Protein AF-A0A9P2T7K6-F1 (afdb_monomer_lite)

Foldseek 3Di:
DPVPPPDPDPVVLVVLVVVLLVLLLVLLVVCVVCVPPQLVVLVVVLVVLLVVCCCPLLNPPPFLVQFPVADLAAAPDLCCLVVVLVVLQVLQQWDKDADDDPSQAIETEGNDAAEPVVLQVVLVVAASVPHQKYWHHHPVRDIFIAGSNSHGDDPVVVVVVVVDDGDPSPPDPHSVVSVSVLSVLLSSLLVSLSSQLSNDPDPCSSLVRQLVSLVSSLVSCSVRSRNDHRYSNSSNSSSNSSVNNNVSSVVSNVVVVVVVVVVVVVPDDPPDDDDDDDD

Radius of gyration: 29.14 Å; chains: 1; bounding box: 98×42×89 Å

Secondary structure (DSSP, 8-state):
--TT-----HHHHHHHHHHHHHHHHHHHHHHHH-TTTHHHHHHHHHHHHHHHHIIIIIS-TT-GGGBTSS---EE--TTHHHHHHHHHHHHHHEEEEE-SSSTTSEEEEE-SPBPHHHHHHHHHH--TTT-SEEEEEBTTS-EEEEETTSPBPPHHHHHHHHTSPPP-----S-HHHHHHHHHHHHHHHHHHHHHHHHH-SSHHHHHHHHHHHHHHHHHHHHHHTBSS-EEHHHHHHHHHHHHHHHHHHHHHHHHHHHHHHHHHHT-------------

InterPro domains:
  IPR006976 VanZ-LLP1 [PF04892] (181-250)

Organism: NCBI:txid1169414

Structure (mmCIF, N/CA/C/O backbone):
data_AF-A0A9P2T7K6-F1
#
_entry.id   AF-A0A9P2T7K6-F1
#
loop_
_atom_site.group_PDB
_atom_site.id
_atom_site.type_symbol
_atom_site.label_atom_id
_atom_site.label_alt_id
_atom_site.label_comp_id
_atom_site.label_asym_id
_atom_site.label_entity_id
_atom_site.label_seq_id
_atom_site.pdbx_PDB_ins_code
_atom_site.Cartn_x
_atom_site.Cartn_y
_atom_site.Cartn_z
_atom_site.occupancy
_atom_site.B_iso_or_equiv
_atom_site.auth_seq_id
_atom_site.auth_comp_id
_atom_site.auth_asym_id
_atom_site.auth_atom_id
_atom_site.pdbx_PDB_model_num
ATOM 1 N N . MET A 1 1 ? 9.381 -14.401 -4.620 1.00 39.62 1 MET A N 1
ATOM 2 C CA . MET A 1 1 ? 8.629 -15.629 -4.277 1.00 39.62 1 MET A CA 1
ATOM 3 C C . MET A 1 1 ? 7.217 -15.221 -3.886 1.00 39.62 1 MET A C 1
ATOM 5 O O . MET A 1 1 ? 6.943 -15.073 -2.712 1.00 39.62 1 MET A O 1
ATOM 9 N N . TRP A 1 2 ? 6.362 -14.996 -4.885 1.00 36.50 2 TRP A N 1
ATOM 10 C CA . TRP A 1 2 ? 4.905 -14.815 -4.749 1.00 36.50 2 TRP A CA 1
ATOM 11 C C . TRP A 1 2 ? 4.176 -15.455 -5.943 1.00 36.50 2 TRP A C 1
ATOM 13 O O . TRP A 1 2 ? 3.046 -15.111 -6.263 1.00 36.50 2 TRP A O 1
ATOM 23 N N . GLN A 1 3 ? 4.815 -16.433 -6.600 1.00 38.34 3 GLN A N 1
ATOM 24 C CA . GLN A 1 3 ? 4.302 -17.096 -7.808 1.00 38.34 3 GLN A CA 1
ATOM 25 C C . GLN A 1 3 ? 3.074 -17.998 -7.563 1.00 38.34 3 GLN A C 1
ATOM 27 O O . GLN A 1 3 ? 2.735 -18.816 -8.407 1.00 38.34 3 GLN A O 1
ATOM 32 N N . VAL A 1 4 ? 2.398 -17.863 -6.418 1.00 42.09 4 VAL A N 1
ATOM 33 C CA . VAL A 1 4 ? 1.193 -18.635 -6.076 1.00 42.09 4 VAL A CA 1
ATOM 34 C C . VAL A 1 4 ? -0.054 -17.744 -5.949 1.00 42.09 4 VAL A C 1
ATOM 36 O O . VAL A 1 4 ? -1.158 -18.273 -5.914 1.00 42.09 4 VAL A O 1
ATOM 39 N N . LEU A 1 5 ? 0.066 -16.408 -5.981 1.00 46.75 5 LEU A N 1
ATOM 40 C CA . LEU A 1 5 ? -1.097 -15.506 -6.032 1.00 46.75 5 LEU A CA 1
ATOM 41 C C . LEU A 1 5 ? -1.199 -14.798 -7.390 1.00 46.75 5 LEU A C 1
ATOM 43 O O . LEU A 1 5 ? -1.335 -13.582 -7.475 1.00 46.75 5 LEU A O 1
ATOM 47 N N . PHE A 1 6 ? -1.087 -15.561 -8.477 1.00 48.62 6 PHE A N 1
ATOM 48 C CA . PHE A 1 6 ? -1.379 -15.026 -9.802 1.00 48.62 6 PHE A CA 1
ATOM 49 C C . PHE A 1 6 ? -2.844 -14.564 -9.848 1.00 48.62 6 PHE A C 1
ATOM 51 O O . PHE A 1 6 ? -3.738 -15.311 -9.449 1.00 48.62 6 PHE A O 1
ATOM 58 N N . TYR A 1 7 ? -3.033 -13.332 -10.340 1.00 61.09 7 TYR A N 1
ATOM 59 C CA . TYR A 1 7 ? -4.271 -12.554 -10.493 1.00 61.09 7 TYR A CA 1
ATOM 60 C C . TYR A 1 7 ? -4.626 -11.582 -9.357 1.00 61.09 7 TYR A C 1
ATOM 62 O O . TYR A 1 7 ? -5.759 -11.561 -8.864 1.00 61.09 7 TYR A O 1
ATOM 70 N N . VAL A 1 8 ? -3.709 -10.664 -9.027 1.00 71.69 8 VAL A N 1
ATOM 71 C CA . VAL A 1 8 ? -4.121 -9.335 -8.542 1.00 71.69 8 VAL A CA 1
ATOM 72 C C . VAL A 1 8 ? -4.811 -8.628 -9.712 1.00 71.69 8 VAL A C 1
ATOM 74 O O . VAL A 1 8 ? -4.193 -8.046 -10.591 1.00 71.69 8 VAL A O 1
ATOM 77 N N . THR A 1 9 ? -6.129 -8.755 -9.765 1.00 81.50 9 THR A N 1
ATOM 78 C CA . THR A 1 9 ? -6.987 -8.149 -10.783 1.00 81.50 9 THR A CA 1
ATOM 79 C C . THR A 1 9 ? -7.902 -7.145 -10.096 1.00 81.50 9 THR A C 1
ATOM 81 O O . THR A 1 9 ? -8.149 -7.264 -8.890 1.00 81.50 9 THR A O 1
ATOM 84 N N . PRO A 1 10 ? -8.496 -6.195 -10.836 1.00 84.00 10 PRO A N 1
ATOM 85 C CA . PRO A 1 10 ? -9.503 -5.302 -10.266 1.00 84.00 10 PRO A CA 1
ATOM 86 C C . PRO A 1 10 ? -10.630 -6.054 -9.535 1.00 84.00 10 PRO A C 1
ATOM 88 O O . PRO A 1 10 ? -11.143 -5.576 -8.526 1.00 84.00 10 PRO A O 1
ATOM 91 N N . ILE A 1 11 ? -10.972 -7.263 -9.996 1.00 85.88 11 ILE A N 1
ATOM 92 C CA . ILE A 1 11 ? -11.994 -8.119 -9.383 1.00 85.88 11 ILE A CA 1
ATOM 93 C C . ILE A 1 11 ? -11.527 -8.664 -8.031 1.00 85.88 11 ILE A C 1
ATOM 95 O O . ILE A 1 11 ? -12.250 -8.533 -7.046 1.00 85.88 11 ILE A O 1
ATOM 99 N N . THR A 1 12 ? -10.334 -9.264 -7.952 1.00 87.75 12 THR A N 1
ATOM 100 C CA . THR A 1 12 ? -9.836 -9.843 -6.691 1.00 87.75 12 THR A CA 1
ATOM 101 C C . THR A 1 12 ? -9.570 -8.762 -5.647 1.00 87.75 12 THR A C 1
ATOM 103 O O . THR A 1 12 ? -9.935 -8.938 -4.484 1.00 87.75 12 THR A O 1
ATOM 106 N N . VAL A 1 13 ? -9.050 -7.605 -6.069 1.00 88.31 13 VAL A N 1
ATOM 107 C CA . VAL A 1 13 ? -8.914 -6.413 -5.218 1.00 88.31 13 VAL A CA 1
ATOM 108 C C . VAL A 1 13 ? -10.285 -5.927 -4.744 1.00 88.31 13 VAL A C 1
ATOM 110 O O . VAL A 1 13 ? -10.473 -5.695 -3.551 1.00 88.31 13 VAL A O 1
ATOM 113 N N . GLY A 1 14 ? -11.272 -5.832 -5.639 1.00 90.62 14 GLY A N 1
ATOM 114 C CA . GLY A 1 14 ? -12.638 -5.437 -5.291 1.00 90.62 14 GLY A CA 1
ATOM 115 C C . GLY A 1 14 ? -13.285 -6.372 -4.266 1.00 90.62 14 GLY A C 1
ATOM 116 O O . GLY A 1 14 ? -13.832 -5.908 -3.266 1.00 90.62 14 GLY A O 1
ATOM 117 N N . ILE A 1 15 ? -13.165 -7.689 -4.457 1.00 92.44 15 ILE A N 1
ATOM 118 C CA . ILE A 1 15 ? -13.658 -8.697 -3.506 1.00 92.44 15 ILE A CA 1
ATOM 119 C C . ILE A 1 15 ? -12.968 -8.538 -2.145 1.00 92.44 15 ILE A C 1
ATOM 121 O O . ILE A 1 15 ? -13.647 -8.518 -1.116 1.00 92.44 15 ILE A O 1
ATOM 125 N N . ALA A 1 16 ? -11.642 -8.377 -2.125 1.00 92.31 16 ALA A N 1
ATOM 126 C CA . ALA A 1 16 ? -10.893 -8.164 -0.890 1.00 92.31 16 ALA A CA 1
ATOM 127 C C . ALA A 1 16 ? -11.373 -6.905 -0.151 1.00 92.31 16 ALA A C 1
ATOM 129 O O . ALA A 1 16 ? -11.655 -6.965 1.045 1.00 92.31 16 ALA A O 1
ATOM 130 N N . LEU A 1 17 ? -11.553 -5.784 -0.857 1.00 94.69 17 LEU A N 1
ATOM 131 C CA . LEU A 1 17 ? -12.056 -4.537 -0.275 1.00 94.69 17 LEU A CA 1
ATOM 132 C C . LEU A 1 17 ? -13.469 -4.686 0.301 1.00 94.69 17 LEU A C 1
ATOM 134 O O . LEU A 1 17 ? -13.739 -4.160 1.382 1.00 94.69 17 LEU A O 1
ATOM 138 N N . VAL A 1 18 ? -14.357 -5.436 -0.359 1.00 96.12 18 VAL A N 1
ATOM 139 C CA . VAL A 1 18 ? -15.700 -5.735 0.169 1.00 96.12 18 VAL A CA 1
ATOM 140 C C . VAL A 1 18 ? -15.607 -6.538 1.467 1.00 96.12 18 VAL A C 1
ATOM 142 O O . VAL A 1 18 ? -16.237 -6.170 2.459 1.00 96.12 18 VAL A O 1
ATOM 145 N N . ILE A 1 19 ? -14.791 -7.595 1.502 1.00 96.69 19 ILE A N 1
ATOM 146 C CA . ILE A 1 19 ? -14.591 -8.423 2.703 1.00 96.69 19 ILE A CA 1
ATOM 147 C C . ILE A 1 19 ? -14.015 -7.586 3.855 1.00 96.69 19 ILE A C 1
ATOM 149 O O . ILE A 1 19 ? -14.490 -7.673 4.993 1.00 96.69 19 ILE A O 1
ATOM 153 N N . LEU A 1 20 ? -13.025 -6.739 3.569 1.00 97.12 20 LEU A N 1
ATOM 154 C CA . LEU A 1 20 ? -12.418 -5.830 4.544 1.00 97.12 20 LEU A CA 1
ATOM 155 C C . LEU A 1 20 ? -13.429 -4.785 5.041 1.00 97.12 20 LEU A C 1
ATOM 157 O O . LEU A 1 20 ? -13.484 -4.504 6.238 1.00 97.12 20 LEU A O 1
ATOM 161 N N . GLY A 1 21 ? -14.280 -4.264 4.154 1.00 97.31 21 GLY A N 1
ATOM 162 C CA . GLY A 1 21 ? -15.368 -3.342 4.485 1.00 97.31 21 GLY A CA 1
ATOM 163 C C . GLY A 1 21 ? -16.395 -3.964 5.424 1.00 97.31 21 GLY A C 1
ATOM 164 O O . GLY A 1 21 ? -16.709 -3.394 6.471 1.00 97.31 21 GLY A O 1
ATOM 165 N N . VAL A 1 22 ? -16.863 -5.172 5.106 1.00 97.56 22 VAL A N 1
ATOM 166 C CA . VAL A 1 22 ? -17.769 -5.940 5.974 1.00 97.56 22 VAL A CA 1
ATOM 167 C C . VAL A 1 22 ? -17.115 -6.205 7.331 1.00 97.56 22 VAL A C 1
ATOM 169 O O . VAL A 1 22 ? -17.741 -5.984 8.369 1.00 97.56 22 VAL A O 1
ATOM 172 N N . SER A 1 23 ? -15.841 -6.601 7.343 1.00 96.88 23 SER A N 1
ATOM 173 C CA . SER A 1 23 ? -15.082 -6.839 8.576 1.00 96.88 23 SER A CA 1
ATOM 174 C C . SER A 1 23 ? -14.998 -5.581 9.446 1.00 96.88 23 SER A C 1
ATOM 176 O O . SER A 1 23 ? -15.272 -5.648 10.644 1.00 96.88 23 SER A O 1
ATOM 178 N N . ALA A 1 24 ? -14.715 -4.418 8.852 1.00 97.12 24 ALA A N 1
ATOM 179 C CA . ALA A 1 24 ? -14.685 -3.137 9.558 1.00 97.12 24 ALA A CA 1
ATOM 180 C C . ALA A 1 24 ? -16.044 -2.794 10.195 1.00 97.12 24 ALA A C 1
ATOM 182 O O . ALA A 1 24 ? -16.098 -2.354 11.346 1.00 97.12 24 ALA A O 1
ATOM 183 N N . VAL A 1 25 ? -17.156 -3.052 9.496 1.00 97.00 25 VAL A N 1
ATOM 184 C CA . VAL A 1 25 ? -18.516 -2.852 10.031 1.00 97.00 25 VAL A CA 1
ATOM 185 C C . VAL A 1 25 ? -18.815 -3.806 11.188 1.00 97.00 25 VAL A C 1
ATOM 187 O O . VAL A 1 25 ? -19.356 -3.376 12.212 1.00 97.00 25 VAL A O 1
ATOM 190 N N . VAL A 1 26 ? -18.451 -5.085 11.062 1.00 95.69 26 VAL A N 1
ATOM 191 C CA . VAL A 1 26 ? -18.629 -6.088 12.125 1.00 95.69 26 VAL A CA 1
ATOM 192 C C . VAL A 1 26 ? -17.842 -5.690 13.373 1.00 95.69 26 VAL A C 1
ATOM 194 O O . VAL A 1 26 ? -18.412 -5.642 14.465 1.00 95.69 26 VAL A O 1
ATOM 197 N N . VAL A 1 27 ? -16.569 -5.328 13.210 1.00 95.00 27 VAL A N 1
ATOM 198 C CA . VAL A 1 27 ? -15.685 -4.881 14.295 1.00 95.00 27 VAL A CA 1
ATOM 199 C C . VAL A 1 27 ? -16.227 -3.611 14.953 1.00 95.00 27 VAL A C 1
ATOM 201 O O . VAL A 1 27 ? -16.346 -3.559 16.177 1.00 95.00 27 VAL A O 1
ATOM 204 N N . ALA A 1 28 ? -16.645 -2.612 14.169 1.00 94.12 28 ALA A N 1
ATOM 205 C CA . ALA A 1 28 ? -17.259 -1.390 14.685 1.00 94.12 28 ALA A CA 1
ATOM 206 C C . ALA A 1 28 ? -18.533 -1.684 15.496 1.00 94.12 28 ALA A C 1
ATOM 208 O O . ALA A 1 28 ? -18.724 -1.154 16.595 1.00 94.12 28 ALA A O 1
ATOM 209 N N . ARG A 1 29 ? -19.404 -2.566 14.991 1.00 93.88 29 ARG A N 1
ATOM 210 C CA . ARG A 1 29 ? -20.640 -2.969 15.673 1.00 93.88 29 ARG A CA 1
ATOM 211 C C . ARG A 1 29 ? -20.355 -3.706 16.978 1.00 93.88 29 ARG A C 1
ATOM 213 O O . ARG A 1 29 ? -21.016 -3.430 17.981 1.00 93.88 29 ARG A O 1
ATOM 220 N N . TRP A 1 30 ? -19.392 -4.623 16.978 1.00 92.56 30 TRP A N 1
ATOM 221 C CA . TRP A 1 30 ? -19.023 -5.390 18.166 1.00 92.56 30 TRP A CA 1
ATOM 222 C C . TRP A 1 30 ? -18.388 -4.499 19.235 1.00 92.56 30 TRP A C 1
ATOM 224 O O . TRP A 1 30 ? -18.769 -4.573 20.404 1.00 92.56 30 TRP A O 1
ATOM 234 N N . ASN A 1 31 ? -17.514 -3.574 18.829 1.00 89.56 31 ASN A N 1
ATOM 235 C CA . ASN A 1 31 ? -16.891 -2.610 19.732 1.00 89.56 31 ASN A CA 1
ATOM 236 C C . ASN A 1 31 ? -17.926 -1.709 20.432 1.00 89.56 31 ASN A C 1
ATOM 238 O O . ASN A 1 31 ? -17.779 -1.382 21.607 1.00 89.56 31 ASN A O 1
ATOM 242 N N . ARG A 1 32 ? -19.022 -1.360 19.741 1.00 87.56 32 ARG A N 1
ATOM 243 C CA . ARG A 1 32 ? -20.145 -0.612 20.336 1.00 87.56 32 ARG A CA 1
ATOM 244 C C . ARG A 1 32 ? -20.990 -1.446 21.301 1.00 87.56 32 ARG A C 1
ATOM 246 O O . ARG A 1 32 ? -21.484 -0.899 22.281 1.00 87.56 32 ARG A O 1
ATOM 253 N N . ARG A 1 33 ? -21.192 -2.738 21.019 1.00 89.38 33 ARG A N 1
ATOM 254 C CA . ARG A 1 33 ? -22.006 -3.636 21.861 1.00 89.38 33 ARG A CA 1
ATOM 255 C C . ARG A 1 33 ? -21.286 -4.061 23.140 1.00 89.38 33 ARG A C 1
ATOM 257 O O . ARG A 1 33 ? -21.921 -4.138 24.186 1.00 89.38 33 ARG A O 1
ATOM 264 N N . SER A 1 34 ? -19.978 -4.299 23.057 1.00 88.75 34 SER A N 1
ATOM 265 C CA . SER A 1 34 ? -19.182 -4.887 24.141 1.00 88.75 34 SER A CA 1
ATOM 266 C C . SER A 1 34 ? -17.924 -4.059 24.449 1.00 88.75 34 SER A C 1
ATOM 268 O O . SER A 1 34 ? -16.809 -4.574 24.330 1.00 88.75 34 SER A O 1
ATOM 270 N N . PRO A 1 35 ? -18.062 -2.795 24.899 1.00 83.62 35 PRO A N 1
ATOM 271 C CA . PRO A 1 35 ? -16.946 -1.847 25.012 1.00 83.62 35 PRO A CA 1
ATOM 272 C C . PRO A 1 35 ? -15.878 -2.232 26.049 1.00 83.62 35 PRO A C 1
ATOM 274 O O . PRO A 1 35 ? -14.783 -1.678 26.040 1.00 83.62 35 PRO A O 1
ATOM 277 N N . ARG A 1 36 ? -16.178 -3.167 26.963 1.00 81.81 36 ARG A N 1
ATOM 278 C CA . ARG A 1 36 ? -15.234 -3.631 27.997 1.00 81.81 36 ARG A CA 1
ATOM 279 C C . ARG A 1 36 ? -14.492 -4.916 27.624 1.00 81.81 36 ARG A C 1
ATOM 281 O O . ARG A 1 36 ? -13.344 -5.078 28.019 1.00 81.81 36 ARG A O 1
ATOM 288 N N . LEU A 1 37 ? -15.140 -5.824 26.893 1.00 81.00 37 LEU A N 1
ATOM 289 C CA . LEU A 1 37 ? -14.598 -7.157 26.595 1.00 81.00 37 LEU A CA 1
ATOM 290 C C . LEU A 1 37 ? -13.845 -7.174 25.266 1.00 81.00 37 LEU A C 1
ATOM 292 O O . LEU A 1 37 ? -12.719 -7.662 25.189 1.00 81.00 37 LEU A O 1
ATOM 296 N N . PHE A 1 38 ? -14.428 -6.556 24.242 1.00 89.94 38 PHE A N 1
ATOM 297 C CA . PHE A 1 38 ? -13.905 -6.649 22.888 1.00 89.94 38 PHE A CA 1
ATOM 298 C C . PHE A 1 38 ? -12.516 -6.028 22.692 1.00 89.94 38 PHE A C 1
ATOM 300 O O . PHE A 1 38 ? -11.709 -6.642 22.001 1.00 89.94 38 PHE A O 1
ATOM 307 N N . PRO A 1 39 ? -12.140 -4.900 23.333 1.00 91.38 39 PRO A N 1
ATOM 308 C CA . PRO A 1 39 ? -10.777 -4.384 23.200 1.00 91.38 39 PRO A CA 1
ATOM 309 C C . PRO A 1 39 ? -9.703 -5.365 23.681 1.00 91.38 39 PRO A C 1
ATOM 311 O O . PRO A 1 39 ? -8.592 -5.374 23.157 1.00 91.38 39 PRO A O 1
ATOM 314 N N . ARG A 1 40 ? -10.016 -6.209 24.675 1.00 91.44 40 ARG A N 1
ATOM 315 C CA . ARG A 1 40 ? -9.093 -7.244 25.155 1.00 91.44 40 ARG A CA 1
ATOM 316 C C . ARG A 1 40 ? -8.936 -8.358 24.122 1.00 91.44 40 ARG A C 1
ATOM 318 O O . ARG A 1 40 ? -7.812 -8.758 23.847 1.00 91.44 40 ARG A O 1
ATOM 325 N N . GLU A 1 41 ? -10.037 -8.829 23.547 1.00 93.12 41 GLU A N 1
ATOM 326 C CA . GLU A 1 41 ? -10.034 -9.842 22.481 1.00 93.12 41 GLU A CA 1
ATOM 327 C C . GLU A 1 41 ? -9.323 -9.325 21.225 1.00 93.12 41 GLU A C 1
ATOM 329 O O . GLU A 1 41 ? -8.459 -10.005 20.679 1.00 93.12 41 GLU A O 1
ATOM 334 N N . ALA A 1 42 ? -9.596 -8.080 20.831 1.00 93.69 42 ALA A N 1
ATOM 335 C CA . ALA A 1 42 ? -8.946 -7.420 19.706 1.00 93.69 42 ALA A CA 1
ATOM 336 C C . ALA A 1 42 ? -7.425 -7.313 19.890 1.00 93.69 42 ALA A C 1
ATOM 338 O O . ALA A 1 42 ? -6.693 -7.485 18.922 1.00 93.69 42 ALA A O 1
ATOM 339 N N . ARG A 1 43 ? -6.925 -7.089 21.117 1.00 95.12 43 ARG A N 1
ATOM 340 C CA . ARG A 1 43 ? -5.475 -7.114 21.398 1.00 95.12 43 ARG A CA 1
ATOM 341 C C . ARG A 1 43 ? -4.865 -8.496 21.219 1.00 95.12 43 ARG A C 1
ATOM 343 O O . ARG A 1 43 ? -3.760 -8.583 20.701 1.00 95.12 43 ARG A O 1
ATOM 350 N N . TRP A 1 44 ? -5.563 -9.556 21.627 1.00 95.38 44 TRP A N 1
ATOM 351 C CA . TRP A 1 44 ? -5.096 -10.923 21.391 1.00 95.38 44 TRP A CA 1
ATOM 352 C C . TRP A 1 44 ? -5.071 -11.247 19.903 1.00 95.38 44 TRP A C 1
ATOM 354 O O . TRP A 1 44 ? -4.040 -11.685 19.410 1.00 95.38 44 TRP A O 1
ATOM 364 N N . LEU A 1 45 ? -6.149 -10.943 19.176 1.00 95.62 45 LEU A N 1
ATOM 365 C CA . LEU A 1 45 ? -6.204 -11.126 17.723 1.00 95.62 45 LEU A CA 1
ATOM 366 C C . LEU A 1 45 ? -5.106 -10.333 17.009 1.00 95.62 45 LEU A C 1
ATOM 368 O O . LEU A 1 45 ? -4.425 -10.875 16.145 1.00 95.62 45 LEU A O 1
ATOM 372 N N . LEU A 1 46 ? -4.897 -9.075 17.403 1.00 96.31 46 LEU A N 1
ATOM 373 C CA . LEU A 1 46 ? -3.836 -8.226 16.869 1.00 96.31 46 LEU A CA 1
ATOM 374 C C . LEU A 1 46 ? -2.446 -8.789 17.181 1.00 96.31 46 LEU A C 1
ATOM 376 O O . LEU A 1 46 ? -1.607 -8.835 16.291 1.00 96.31 46 LEU A O 1
ATOM 380 N N . GLY A 1 47 ? -2.202 -9.234 18.415 1.00 95.62 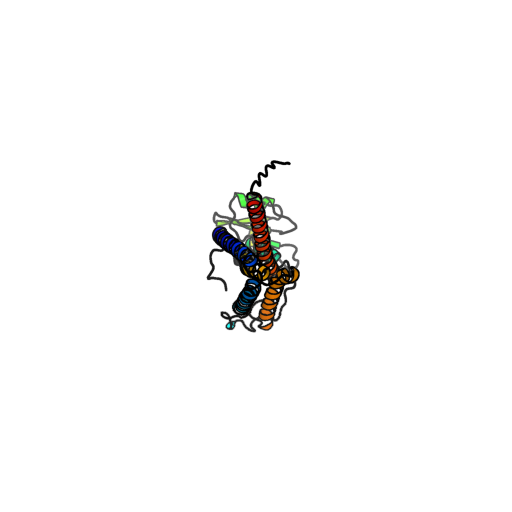47 GLY A N 1
ATOM 381 C CA . GLY A 1 47 ? -0.931 -9.838 18.815 1.00 95.62 47 GLY A CA 1
ATOM 382 C C . GLY A 1 47 ? -0.641 -11.134 18.057 1.00 95.62 47 GLY A C 1
ATOM 383 O O . GLY A 1 47 ? 0.468 -11.321 17.565 1.00 95.62 47 GLY A O 1
ATOM 384 N N . THR A 1 48 ? -1.645 -11.998 17.894 1.00 95.56 48 THR A N 1
ATOM 385 C CA . THR A 1 48 ? -1.538 -13.226 17.095 1.00 95.56 48 THR A CA 1
ATOM 386 C C . THR A 1 48 ? -1.287 -12.912 15.622 1.00 95.56 48 THR A C 1
ATOM 388 O O . THR A 1 48 ? -0.386 -13.499 15.029 1.00 95.56 48 THR A O 1
ATOM 391 N N . ALA A 1 49 ? -2.020 -11.959 15.039 1.00 94.19 49 ALA A N 1
ATOM 392 C CA . ALA A 1 49 ? -1.806 -11.527 13.660 1.00 94.19 49 ALA A CA 1
ATOM 393 C C . ALA A 1 49 ? -0.400 -10.939 13.468 1.00 94.19 49 ALA A C 1
ATOM 395 O O . ALA A 1 49 ? 0.303 -11.339 12.547 1.00 94.19 49 ALA A O 1
ATOM 396 N N . ALA A 1 50 ? 0.054 -10.065 14.369 1.00 93.88 50 ALA A N 1
ATOM 397 C CA . ALA A 1 50 ? 1.399 -9.494 14.337 1.00 93.88 50 ALA A CA 1
ATOM 398 C C . ALA A 1 50 ? 2.488 -10.575 14.427 1.00 93.88 50 ALA A C 1
ATOM 400 O O . ALA A 1 50 ? 3.450 -10.540 13.662 1.00 93.88 50 ALA A O 1
ATOM 401 N N . ALA A 1 51 ? 2.319 -11.571 15.302 1.00 91.75 51 ALA A N 1
ATOM 402 C CA . ALA A 1 51 ? 3.237 -12.703 15.394 1.00 91.75 51 ALA A CA 1
ATOM 403 C C . ALA A 1 51 ? 3.263 -13.519 14.092 1.00 91.75 51 ALA A C 1
ATOM 405 O O . ALA A 1 51 ? 4.338 -13.839 13.596 1.00 91.75 51 ALA A O 1
ATOM 406 N N . MET A 1 52 ? 2.100 -13.800 13.495 1.00 90.25 52 MET A N 1
ATOM 407 C CA . MET A 1 52 ? 2.029 -14.462 12.189 1.00 90.25 52 MET A CA 1
ATOM 408 C C . MET A 1 52 ? 2.710 -13.642 11.089 1.00 90.25 52 MET A C 1
ATOM 410 O O . MET A 1 52 ? 3.406 -14.214 10.259 1.00 90.25 52 MET A O 1
ATOM 414 N N . TYR A 1 53 ? 2.553 -12.318 11.094 1.00 89.81 53 TYR A N 1
ATOM 415 C CA . TYR A 1 53 ? 3.188 -11.430 10.118 1.00 89.81 53 TYR A CA 1
ATOM 416 C C . TYR A 1 53 ? 4.704 -11.466 10.262 1.00 89.81 53 TYR A C 1
ATOM 418 O O . TYR A 1 53 ? 5.402 -11.638 9.272 1.00 89.81 53 TYR A O 1
ATOM 426 N N . LEU A 1 54 ? 5.227 -11.387 11.486 1.00 87.81 54 LEU A N 1
ATOM 427 C CA . LEU A 1 54 ? 6.663 -11.521 11.729 1.00 87.81 54 LEU A CA 1
ATOM 428 C C . LEU A 1 54 ? 7.190 -12.897 11.308 1.00 87.81 54 LEU A C 1
ATOM 430 O O . LEU A 1 54 ? 8.266 -12.980 10.726 1.00 87.81 54 LEU A O 1
ATOM 434 N N . LEU A 1 55 ? 6.429 -13.965 11.548 1.00 83.81 55 LEU A N 1
ATOM 435 C CA . LEU A 1 55 ? 6.817 -15.318 11.151 1.00 83.81 55 LEU A CA 1
ATOM 436 C C . LEU A 1 55 ? 6.830 -15.507 9.628 1.00 83.81 55 LEU A C 1
ATOM 438 O O . LEU A 1 55 ? 7.748 -16.134 9.114 1.00 83.81 55 LEU A O 1
ATOM 442 N N . ILE A 1 56 ? 5.822 -14.988 8.922 1.00 80.44 56 ILE A N 1
ATOM 443 C CA . ILE A 1 56 ? 5.626 -15.203 7.478 1.00 80.44 56 ILE A CA 1
ATOM 444 C C . ILE A 1 56 ? 6.417 -14.194 6.636 1.00 80.44 56 ILE A C 1
ATOM 446 O O . ILE A 1 56 ? 6.996 -14.574 5.623 1.00 80.44 56 ILE A O 1
ATOM 450 N N . LEU A 1 57 ? 6.401 -12.915 7.022 1.00 78.38 57 LEU A N 1
ATOM 451 C CA . LEU A 1 57 ? 7.013 -11.813 6.271 1.00 78.38 57 LEU A CA 1
ATOM 452 C C . LEU A 1 57 ? 8.423 -11.490 6.769 1.00 78.38 57 LEU A C 1
ATOM 454 O O . LEU A 1 57 ? 9.289 -11.163 5.963 1.00 78.38 57 LEU A O 1
ATOM 458 N N . GLY A 1 58 ? 8.654 -11.559 8.083 1.00 68.75 58 GLY A N 1
ATOM 459 C CA . GLY A 1 58 ? 9.968 -11.296 8.678 1.00 68.75 58 GLY A CA 1
ATOM 460 C C . GLY A 1 58 ? 10.908 -12.496 8.563 1.00 68.75 58 GLY A C 1
ATOM 461 O O . GLY A 1 58 ? 12.055 -12.357 8.150 1.00 68.75 58 GLY A O 1
ATOM 462 N N . GLY A 1 59 ? 10.415 -13.683 8.915 1.00 62.72 59 GLY A N 1
ATOM 463 C CA . GLY A 1 59 ? 11.164 -14.930 8.830 1.00 62.72 59 GLY A CA 1
ATOM 464 C C . GLY A 1 59 ? 11.059 -15.566 7.442 1.00 62.72 59 GLY A C 1
ATOM 465 O O . GLY A 1 59 ? 9.959 -15.683 6.901 1.00 62.72 59 GLY A O 1
ATOM 466 N N . PRO A 1 60 ? 12.157 -16.076 6.861 1.00 58.84 60 PRO A N 1
ATOM 467 C CA . PRO A 1 60 ? 12.095 -16.833 5.631 1.00 58.84 60 PRO A CA 1
ATOM 468 C C . PRO A 1 60 ? 11.636 -18.262 5.948 1.00 58.84 60 PRO A C 1
ATOM 470 O O . PRO A 1 60 ? 12.370 -19.216 5.717 1.00 58.84 60 PRO A O 1
ATOM 473 N N . LEU A 1 61 ? 10.410 -18.449 6.458 1.00 54.22 61 LEU A N 1
ATOM 474 C CA . LEU A 1 61 ? 9.827 -19.788 6.656 1.00 54.22 61 LEU A CA 1
ATOM 475 C C . LEU A 1 61 ? 9.860 -20.627 5.363 1.00 54.22 61 LEU A C 1
ATOM 477 O O . LEU A 1 61 ? 9.865 -21.852 5.424 1.00 54.22 61 LEU A O 1
ATOM 481 N N . LEU A 1 62 ? 9.935 -19.963 4.205 1.00 50.09 62 LEU A N 1
ATOM 482 C CA . LEU A 1 62 ? 10.012 -20.558 2.873 1.00 50.09 62 LEU A CA 1
ATOM 483 C C . LEU A 1 62 ? 11.334 -20.256 2.132 1.00 50.09 62 LEU A C 1
ATOM 485 O O . LEU A 1 62 ? 11.397 -20.505 0.935 1.00 50.09 62 LEU A O 1
ATOM 489 N N . GLY A 1 63 ? 12.365 -19.700 2.786 1.00 53.53 63 GLY A N 1
ATOM 490 C CA . GLY A 1 63 ? 13.558 -19.169 2.099 1.00 53.53 63 GLY A CA 1
ATOM 491 C C . GLY A 1 63 ? 14.857 -19.201 2.910 1.00 53.53 63 GLY A C 1
ATOM 492 O O . GLY A 1 63 ? 15.669 -18.281 2.803 1.00 53.53 63 GLY A O 1
ATOM 493 N N . TRP A 1 64 ? 15.019 -20.191 3.795 1.00 61.06 64 TRP A N 1
ATOM 494 C CA . TRP A 1 64 ? 16.214 -20.347 4.643 1.00 61.06 64 TRP A CA 1
ATOM 495 C C . TRP A 1 64 ? 17.524 -20.400 3.839 1.00 61.06 64 TRP A C 1
ATOM 497 O O . TRP A 1 64 ? 18.578 -20.064 4.367 1.00 61.06 64 TRP A O 1
ATOM 507 N N . ASP A 1 65 ? 17.450 -20.757 2.558 1.00 57.62 65 ASP A N 1
ATOM 508 C CA . ASP A 1 65 ? 18.539 -20.729 1.579 1.00 57.62 65 ASP A CA 1
ATOM 509 C C . ASP A 1 65 ? 19.068 -19.315 1.276 1.00 57.62 65 ASP A C 1
ATOM 511 O O . ASP A 1 65 ? 20.171 -19.177 0.755 1.00 57.62 65 ASP A O 1
ATOM 515 N N . LYS A 1 66 ? 18.310 -18.263 1.616 1.00 56.69 66 LYS A N 1
ATOM 516 C CA . LYS A 1 66 ? 18.654 -16.857 1.338 1.00 56.69 66 LYS A CA 1
ATOM 517 C C . LYS A 1 66 ? 19.265 -16.111 2.517 1.00 56.69 66 LYS A C 1
ATOM 519 O O . LYS A 1 66 ? 19.740 -14.989 2.337 1.00 56.69 66 LYS A O 1
ATOM 524 N N . VAL A 1 67 ? 19.257 -16.694 3.711 1.00 60.44 67 VAL A N 1
ATOM 525 C CA . VAL A 1 67 ? 19.834 -16.075 4.913 1.00 60.44 67 VAL A CA 1
ATOM 526 C C . VAL A 1 67 ? 21.343 -15.895 4.719 1.00 60.44 67 VAL A C 1
ATOM 528 O O . VAL A 1 67 ? 22.053 -16.854 4.433 1.00 60.44 67 VAL A O 1
ATOM 531 N N . GLY A 1 68 ? 21.838 -14.660 4.851 1.00 58.81 68 GLY A N 1
ATOM 532 C CA . GLY A 1 68 ? 23.264 -14.336 4.696 1.00 58.81 68 GLY A CA 1
ATOM 533 C C . GLY A 1 68 ? 23.766 -14.267 3.249 1.00 58.81 68 GLY A C 1
ATOM 534 O O . GLY A 1 68 ? 24.966 -14.124 3.032 1.00 58.81 68 GLY A O 1
ATOM 535 N N . THR A 1 69 ? 22.870 -14.349 2.260 1.00 56.25 69 THR A N 1
ATOM 536 C CA . THR A 1 69 ? 23.234 -14.273 0.830 1.00 56.25 69 THR A CA 1
ATOM 537 C C . THR A 1 69 ? 23.378 -12.842 0.308 1.00 56.25 69 THR A C 1
ATOM 539 O O . THR A 1 69 ? 23.932 -12.631 -0.770 1.00 56.25 69 THR A O 1
ATOM 542 N N . THR A 1 70 ? 22.914 -11.847 1.068 1.00 58.97 70 THR A N 1
ATOM 543 C CA . THR A 1 70 ? 22.936 -10.423 0.702 1.00 58.97 70 THR A CA 1
ATOM 544 C C . THR A 1 70 ? 23.615 -9.569 1.773 1.00 58.97 70 THR A C 1
ATOM 546 O O . THR A 1 70 ? 23.607 -9.913 2.953 1.00 58.97 70 THR A O 1
ATOM 549 N N . GLY A 1 71 ? 24.193 -8.431 1.373 1.00 58.78 71 GLY A N 1
ATOM 550 C CA . GLY A 1 71 ? 24.779 -7.458 2.303 1.00 58.78 71 GLY A CA 1
ATOM 551 C C . GLY A 1 71 ? 23.727 -6.727 3.149 1.00 58.78 71 GLY A C 1
ATOM 552 O O . GLY A 1 71 ? 22.551 -6.680 2.796 1.00 58.78 71 GLY A O 1
ATOM 553 N N . TRP A 1 72 ? 24.153 -6.129 4.264 1.00 65.12 72 TRP A N 1
ATOM 554 C CA . TRP A 1 72 ? 23.289 -5.422 5.225 1.00 65.12 72 TRP A CA 1
ATOM 555 C C . TRP A 1 72 ? 22.951 -3.996 4.758 1.00 65.12 72 TRP A C 1
ATOM 557 O O . TRP A 1 72 ? 23.206 -3.015 5.456 1.00 65.12 72 TRP A O 1
ATOM 567 N N . GLY A 1 73 ? 22.441 -3.870 3.534 1.00 62.38 73 GLY A N 1
ATOM 568 C CA . GLY A 1 73 ? 22.065 -2.588 2.943 1.00 62.38 73 GLY A CA 1
ATOM 569 C C . GLY A 1 73 ? 20.711 -2.090 3.451 1.00 62.38 73 GLY A C 1
ATOM 570 O O . GLY A 1 73 ? 19.782 -2.879 3.632 1.00 62.38 73 GLY A O 1
ATOM 571 N N . ILE A 1 74 ? 20.604 -0.774 3.646 1.00 69.25 74 ILE A N 1
ATOM 572 C CA . ILE A 1 74 ? 19.340 -0.076 3.907 1.00 69.25 74 ILE A CA 1
ATOM 573 C C . ILE A 1 74 ? 19.101 0.889 2.751 1.00 69.25 74 ILE A C 1
ATOM 575 O O . ILE A 1 74 ? 19.945 1.746 2.475 1.00 69.25 74 ILE A O 1
ATOM 579 N N . THR A 1 75 ? 17.947 0.773 2.105 1.00 69.81 75 THR A N 1
ATOM 580 C CA . THR A 1 75 ? 17.509 1.692 1.059 1.00 69.81 75 THR A CA 1
ATOM 581 C C . THR A 1 75 ? 16.693 2.806 1.702 1.00 69.81 75 THR A C 1
ATOM 583 O O . THR A 1 75 ? 15.537 2.627 2.078 1.00 69.81 75 THR A O 1
ATOM 586 N N . TRP A 1 76 ? 17.311 3.979 1.854 1.00 74.19 76 TRP A N 1
ATOM 587 C CA . TRP A 1 76 ? 16.646 5.181 2.359 1.00 74.19 76 TRP A CA 1
ATOM 588 C C . TRP A 1 76 ? 15.941 5.924 1.229 1.00 74.19 76 TRP A C 1
ATOM 590 O O . TRP A 1 76 ? 16.402 6.967 0.771 1.00 74.19 76 TRP A O 1
ATOM 600 N N . ASN A 1 77 ? 14.814 5.382 0.781 1.00 74.94 77 ASN A N 1
ATOM 601 C CA . ASN A 1 77 ? 14.004 6.005 -0.251 1.00 74.94 77 ASN A CA 1
ATOM 602 C C . ASN A 1 77 ? 12.510 5.721 -0.016 1.00 74.94 77 ASN A C 1
ATOM 604 O O . ASN A 1 77 ? 12.004 4.693 -0.450 1.00 74.94 77 ASN A O 1
ATOM 608 N N . PRO A 1 78 ? 11.769 6.626 0.650 1.00 77.06 78 PRO A N 1
ATOM 609 C CA . PRO A 1 78 ? 10.343 6.419 0.907 1.00 77.06 78 PRO A CA 1
ATOM 610 C C . PRO A 1 78 ? 9.501 6.423 -0.378 1.00 77.06 78 PRO A C 1
ATOM 612 O O . PRO A 1 78 ? 8.354 5.981 -0.362 1.00 77.06 78 PRO A O 1
ATOM 615 N N . LEU A 1 79 ? 10.058 6.933 -1.480 1.00 75.19 79 LEU A N 1
ATOM 616 C CA . LEU A 1 79 ? 9.449 6.939 -2.804 1.00 75.19 79 LEU A CA 1
ATOM 617 C C . LEU A 1 79 ? 9.984 5.807 -3.692 1.00 75.19 79 LEU A C 1
ATOM 619 O O . LEU A 1 79 ? 9.648 5.782 -4.874 1.00 75.19 79 LEU A O 1
ATOM 623 N N . SER A 1 80 ? 10.744 4.848 -3.145 1.00 74.94 80 SER A N 1
ATOM 624 C CA . SER A 1 80 ? 11.301 3.716 -3.899 1.00 74.94 80 SER A CA 1
ATOM 625 C C . SER A 1 80 ? 10.223 2.978 -4.677 1.00 74.94 80 SER A C 1
ATOM 627 O O . SER A 1 80 ? 10.406 2.712 -5.851 1.00 74.94 80 SER A O 1
ATOM 629 N N . ALA A 1 81 ? 9.045 2.758 -4.091 1.00 69.00 81 ALA A N 1
ATOM 630 C CA . ALA A 1 81 ? 7.931 2.116 -4.783 1.00 69.00 81 ALA A CA 1
ATOM 631 C C . ALA A 1 81 ? 7.485 2.872 -6.054 1.00 69.00 81 ALA A C 1
ATOM 633 O O . ALA A 1 81 ? 7.124 2.246 -7.049 1.00 69.00 81 ALA A O 1
ATOM 634 N N . TYR A 1 82 ? 7.511 4.210 -6.037 1.00 70.88 82 TYR A N 1
ATOM 635 C CA . TYR A 1 82 ? 7.178 5.034 -7.202 1.00 70.88 82 TYR A CA 1
ATOM 636 C C . TYR A 1 82 ? 8.333 5.093 -8.203 1.00 70.88 82 TYR A C 1
ATOM 638 O O . TYR A 1 82 ? 8.113 5.014 -9.409 1.00 70.88 82 TYR A O 1
ATOM 646 N N . GLU A 1 83 ? 9.567 5.216 -7.721 1.00 67.56 83 GLU A N 1
ATOM 647 C CA . GLU A 1 83 ? 10.755 5.261 -8.570 1.00 67.56 83 GLU A CA 1
ATOM 648 C C . GLU A 1 83 ? 11.039 3.919 -9.239 1.00 67.56 83 GLU A C 1
ATOM 650 O O . GLU A 1 83 ? 11.340 3.907 -10.424 1.00 67.56 83 GLU A O 1
ATOM 655 N N . GLU A 1 84 ? 10.866 2.798 -8.539 1.00 67.56 84 GLU A N 1
ATOM 656 C CA . GLU A 1 84 ? 10.919 1.448 -9.100 1.00 67.56 84 GLU A CA 1
ATOM 657 C C . GLU A 1 84 ? 9.848 1.278 -10.171 1.00 67.56 84 GLU A C 1
ATOM 659 O O . GLU A 1 84 ? 10.140 0.779 -11.255 1.00 67.56 84 GLU A O 1
ATOM 664 N N . LEU A 1 85 ? 8.622 1.741 -9.908 1.00 67.56 85 LEU A N 1
ATOM 665 C CA . LEU A 1 85 ? 7.560 1.718 -10.904 1.00 67.56 85 LEU A CA 1
ATOM 666 C C . LEU A 1 85 ? 7.942 2.545 -12.137 1.00 67.56 85 LEU A C 1
ATOM 668 O O . LEU A 1 85 ? 7.846 2.051 -13.258 1.00 67.56 85 LEU A O 1
ATOM 672 N N . ARG A 1 86 ? 8.423 3.776 -11.942 1.00 66.00 86 ARG A N 1
ATOM 673 C CA . ARG A 1 86 ? 8.849 4.678 -13.017 1.00 66.00 86 ARG A CA 1
ATOM 674 C C . ARG A 1 86 ? 10.022 4.098 -13.809 1.00 66.00 86 ARG A C 1
ATOM 676 O O . ARG A 1 86 ? 9.935 4.001 -15.025 1.00 66.00 86 ARG A O 1
ATOM 683 N N . GLN A 1 87 ? 11.093 3.679 -13.138 1.00 63.38 87 GLN A N 1
ATOM 684 C CA . GLN A 1 87 ? 12.286 3.108 -13.763 1.00 63.38 87 GLN A CA 1
ATOM 685 C C . GLN A 1 87 ? 11.972 1.816 -14.504 1.00 63.38 87 GLN A C 1
ATOM 687 O O . GLN A 1 87 ? 12.485 1.621 -15.598 1.00 63.38 87 GLN A O 1
ATOM 692 N N . ARG A 1 88 ? 11.122 0.939 -13.956 1.00 63.28 88 ARG A N 1
ATOM 693 C CA . ARG A 1 88 ? 10.734 -0.293 -14.654 1.00 63.28 88 ARG A CA 1
ATOM 694 C C . ARG A 1 88 ? 9.774 -0.052 -15.802 1.00 63.28 88 ARG A C 1
ATOM 696 O O . ARG A 1 88 ? 9.835 -0.802 -16.765 1.00 63.28 88 ARG A O 1
ATOM 703 N N . THR A 1 89 ? 8.929 0.973 -15.721 1.00 57.56 89 THR A N 1
ATOM 704 C CA . THR A 1 89 ? 8.097 1.398 -16.856 1.00 57.56 89 THR A CA 1
ATOM 705 C C . THR A 1 89 ? 9.002 1.861 -17.999 1.00 57.56 89 THR A C 1
ATOM 707 O O . THR A 1 89 ? 8.928 1.301 -19.086 1.00 57.56 89 THR A O 1
ATOM 710 N N . LEU A 1 90 ? 9.971 2.735 -17.708 1.00 54.84 90 LEU A N 1
ATOM 711 C CA . LEU A 1 90 ? 10.977 3.199 -18.673 1.00 54.84 90 LEU A CA 1
ATOM 712 C C . LEU A 1 90 ? 11.860 2.055 -19.215 1.00 54.84 90 LEU A C 1
ATOM 714 O O . LEU A 1 90 ? 12.104 1.971 -20.414 1.00 54.84 90 LEU A O 1
ATOM 718 N N . ALA A 1 91 ? 12.294 1.124 -18.359 1.00 53.12 91 ALA A N 1
ATOM 719 C CA . ALA A 1 91 ? 13.084 -0.044 -18.766 1.00 53.12 91 ALA A CA 1
ATOM 720 C C . ALA A 1 91 ? 12.267 -1.086 -19.554 1.00 53.12 91 ALA A C 1
ATOM 722 O O . ALA A 1 91 ? 12.830 -1.860 -20.325 1.00 53.12 91 ALA A O 1
ATOM 723 N N . SER A 1 92 ? 10.943 -1.125 -19.362 1.00 53.62 92 SER A N 1
ATOM 724 C CA . SER A 1 92 ? 10.031 -1.942 -20.171 1.00 53.62 92 SER A CA 1
ATOM 725 C C . SER A 1 92 ? 9.692 -1.305 -21.519 1.00 53.62 92 SER A C 1
ATOM 727 O O . SER A 1 92 ? 9.217 -2.004 -22.411 1.00 53.62 92 SER A O 1
ATOM 729 N N . GLU A 1 93 ? 9.955 -0.007 -21.683 1.00 59.28 93 GLU A N 1
ATOM 730 C CA . GLU A 1 93 ? 9.838 0.694 -22.963 1.00 59.28 93 GLU A CA 1
ATOM 731 C C . GLU A 1 93 ? 11.107 0.507 -23.808 1.00 59.28 93 GLU A C 1
ATOM 733 O O . GLU A 1 93 ? 10.996 0.310 -25.020 1.00 59.28 93 GLU A O 1
ATOM 738 N N . GLY A 1 94 ? 12.297 0.452 -23.189 1.00 69.50 94 GLY A N 1
ATOM 739 C CA . GLY A 1 94 ? 13.556 0.217 -23.897 1.00 69.50 94 GLY A CA 1
ATOM 740 C C . GLY A 1 94 ? 14.828 0.348 -23.049 1.00 69.50 94 GLY A C 1
ATOM 741 O O . GLY A 1 94 ? 14.778 0.456 -21.827 1.00 69.50 94 GLY A O 1
ATOM 742 N N . ALA A 1 95 ? 15.994 0.319 -23.698 1.00 76.44 95 ALA A N 1
ATOM 743 C CA . ALA A 1 95 ? 17.311 0.440 -23.065 1.00 76.44 95 ALA A CA 1
ATOM 744 C C . ALA A 1 95 ? 18.223 1.411 -23.824 1.00 76.44 95 ALA A C 1
ATOM 746 O O . ALA A 1 95 ? 18.230 1.415 -25.049 1.00 76.44 95 ALA A O 1
ATOM 747 N N . TYR A 1 96 ? 19.045 2.182 -23.114 1.00 79.06 96 TYR A N 1
ATOM 748 C CA . TYR A 1 96 ? 20.006 3.101 -23.732 1.00 79.06 96 TYR A CA 1
ATOM 749 C C . TYR A 1 96 ? 21.400 2.471 -23.824 1.00 79.06 96 TYR A C 1
ATOM 751 O O . TYR A 1 96 ? 21.849 1.787 -22.902 1.00 79.06 96 TYR A O 1
ATOM 759 N N . LEU A 1 97 ? 22.105 2.740 -24.921 1.00 82.19 97 LEU A N 1
ATOM 760 C CA . LEU A 1 97 ? 23.491 2.345 -25.154 1.00 82.19 97 LEU A CA 1
ATOM 761 C C . LEU A 1 97 ? 24.310 3.567 -25.576 1.00 82.19 97 LEU A C 1
ATOM 763 O O . LEU A 1 97 ? 23.991 4.199 -26.577 1.00 82.19 97 LEU A O 1
ATOM 767 N N . ALA A 1 98 ? 25.380 3.882 -24.850 1.00 80.81 98 ALA A N 1
ATOM 768 C CA . ALA A 1 98 ? 26.320 4.925 -25.258 1.00 80.81 98 ALA A CA 1
ATOM 769 C C . ALA A 1 98 ? 27.301 4.394 -26.319 1.00 80.81 98 ALA A C 1
ATOM 771 O O . ALA A 1 98 ? 27.927 3.348 -26.128 1.00 80.81 98 ALA A O 1
ATOM 772 N N . LEU A 1 99 ? 27.455 5.129 -27.419 1.00 75.88 99 LEU A N 1
ATOM 773 C CA . LEU A 1 99 ? 28.421 4.866 -28.479 1.00 75.88 99 LEU A CA 1
ATOM 774 C C . LEU A 1 99 ? 29.726 5.609 -28.157 1.00 75.88 99 LEU A C 1
ATOM 776 O O . LEU A 1 99 ? 29.929 6.759 -28.527 1.00 75.88 99 LEU A O 1
ATOM 780 N N . GLY A 1 100 ? 30.630 4.936 -27.443 1.00 66.69 100 GLY A N 1
ATOM 781 C CA . GLY A 1 100 ? 31.975 5.446 -27.162 1.00 66.69 100 GLY A CA 1
ATOM 782 C C . GLY A 1 100 ? 32.174 6.059 -25.764 1.00 66.69 100 GLY A C 1
ATOM 783 O O . GLY A 1 100 ? 31.291 5.997 -24.910 1.00 66.69 100 GLY A O 1
ATOM 784 N N . PRO A 1 101 ? 33.386 6.581 -25.482 1.00 53.34 101 PRO A N 1
ATOM 785 C CA . PRO A 1 101 ? 33.805 7.003 -24.139 1.00 53.34 101 PRO A CA 1
ATOM 786 C C . PRO A 1 101 ? 33.240 8.364 -23.700 1.00 53.34 101 PRO A C 1
ATOM 788 O O . PRO A 1 101 ? 33.157 8.630 -22.502 1.00 53.34 101 PRO A O 1
ATOM 791 N N . SER A 1 102 ? 32.854 9.220 -24.647 1.00 51.28 102 SER A N 1
ATOM 792 C CA . SER A 1 102 ? 32.063 10.427 -24.407 1.00 51.28 102 SER A CA 1
ATOM 793 C C . SER A 1 102 ? 30.597 10.054 -24.599 1.00 51.28 102 SER A C 1
ATOM 795 O O . SER A 1 102 ? 30.196 9.746 -25.716 1.00 51.28 102 SER A O 1
ATOM 797 N N . ALA A 1 103 ? 29.795 10.047 -23.536 1.00 55.88 103 ALA A N 1
ATOM 798 C CA . ALA A 1 103 ? 28.378 9.658 -23.551 1.00 55.88 103 ALA A CA 1
ATOM 799 C C . ALA A 1 103 ? 27.451 10.628 -24.333 1.00 55.88 103 ALA A C 1
ATOM 801 O O . ALA A 1 103 ? 26.298 10.808 -23.958 1.00 55.88 103 ALA A O 1
ATOM 802 N N . GLU A 1 104 ? 27.962 11.286 -25.376 1.00 59.56 104 GLU A N 1
ATOM 803 C CA . GLU A 1 104 ? 27.262 12.284 -26.192 1.00 59.56 104 GLU A CA 1
ATOM 804 C C . GLU A 1 104 ? 26.433 11.652 -27.319 1.00 59.56 104 GLU A C 1
ATOM 806 O O . GLU A 1 104 ? 25.435 12.232 -27.730 1.00 59.56 104 GLU A O 1
ATOM 811 N N . GLU A 1 105 ? 26.800 10.459 -27.799 1.00 78.56 105 GLU A N 1
ATOM 812 C CA . GLU A 1 105 ? 26.053 9.744 -28.841 1.00 78.56 105 GLU A CA 1
ATOM 813 C C . GLU A 1 105 ? 25.416 8.490 -28.220 1.00 78.56 105 GLU A C 1
ATOM 815 O O . GLU A 1 105 ? 26.083 7.487 -27.967 1.00 78.56 105 GLU A O 1
ATOM 820 N N . THR A 1 106 ? 24.124 8.555 -27.896 1.00 84.88 106 THR A N 1
ATOM 821 C CA . THR A 1 106 ? 23.371 7.456 -27.268 1.00 84.88 106 THR A CA 1
ATOM 822 C C . THR A 1 106 ? 22.327 6.872 -28.216 1.00 84.88 106 THR A C 1
ATOM 824 O O . THR A 1 106 ? 21.728 7.573 -29.029 1.00 84.88 106 THR A O 1
ATOM 827 N N . VAL A 1 107 ? 22.102 5.563 -28.111 1.00 87.75 107 VAL A N 1
ATOM 828 C CA . VAL A 1 107 ? 21.096 4.821 -28.875 1.00 87.75 107 VAL A CA 1
ATOM 829 C C . VAL A 1 107 ? 20.054 4.264 -27.924 1.00 87.75 107 VAL A C 1
ATOM 831 O O . VAL A 1 107 ? 20.397 3.528 -26.999 1.00 87.75 107 VAL A O 1
ATOM 834 N N . TYR A 1 108 ? 18.787 4.551 -28.183 1.00 86.88 108 TYR A N 1
ATOM 835 C CA . TYR A 1 108 ? 17.661 3.940 -27.497 1.00 86.88 108 TYR A CA 1
ATOM 836 C C . TYR A 1 108 ? 17.181 2.681 -28.230 1.00 86.88 108 TYR A C 1
ATOM 838 O O . TYR A 1 108 ? 16.882 2.704 -29.421 1.00 86.88 108 TYR A O 1
ATOM 846 N N . TYR A 1 109 ? 17.071 1.573 -27.508 1.00 86.31 109 TYR A N 1
ATOM 847 C CA . TYR A 1 109 ? 16.581 0.283 -27.982 1.00 86.31 109 TYR A CA 1
ATOM 848 C C . TYR A 1 109 ? 15.188 0.026 -27.419 1.00 86.31 109 TYR A C 1
ATOM 850 O O . TYR A 1 109 ? 15.066 -0.421 -26.282 1.00 86.31 109 TYR A O 1
ATOM 858 N N . GLY A 1 110 ? 14.151 0.254 -28.221 1.00 82.81 110 GLY A N 1
ATOM 859 C CA . GLY A 1 110 ? 12.772 -0.058 -27.864 1.00 82.81 110 GLY A CA 1
ATOM 860 C C . GLY A 1 110 ? 12.572 -1.559 -27.645 1.00 82.81 110 GLY A C 1
ATOM 861 O O . GLY A 1 110 ? 12.957 -2.383 -28.480 1.00 82.81 110 GLY A O 1
ATOM 862 N N . ALA A 1 111 ? 11.965 -1.916 -26.515 1.00 75.19 111 ALA A N 1
ATOM 863 C CA . ALA A 1 111 ? 11.692 -3.301 -26.135 1.00 75.19 111 ALA A CA 1
ATOM 864 C C . ALA A 1 111 ? 10.386 -3.839 -26.739 1.00 75.19 111 ALA A C 1
ATOM 866 O O . ALA A 1 111 ? 10.229 -5.050 -26.899 1.00 75.19 111 ALA A O 1
ATOM 867 N N . ARG A 1 112 ? 9.446 -2.946 -27.068 1.00 79.12 112 ARG A N 1
ATOM 868 C CA . ARG A 1 112 ? 8.105 -3.286 -27.554 1.00 79.12 112 ARG A CA 1
ATOM 869 C C . ARG A 1 112 ? 8.004 -3.148 -29.068 1.00 79.12 112 ARG A C 1
ATOM 871 O O . ARG A 1 112 ? 8.490 -2.174 -29.637 1.00 79.12 112 ARG A O 1
ATOM 878 N N . GLU A 1 113 ? 7.308 -4.093 -29.695 1.00 83.25 113 GLU A N 1
ATOM 879 C CA . GLU A 1 113 ? 6.878 -3.961 -31.085 1.00 83.25 113 GLU A CA 1
ATOM 880 C C . GLU A 1 113 ? 5.829 -2.855 -31.220 1.00 83.25 113 GLU A C 1
ATOM 882 O O . GLU A 1 113 ? 4.784 -2.893 -30.566 1.00 83.25 113 GLU A O 1
ATOM 887 N N . LEU A 1 114 ? 6.108 -1.874 -32.074 1.00 84.31 114 LEU A N 1
ATOM 888 C CA . LEU A 1 114 ? 5.190 -0.775 -32.350 1.00 84.31 114 LEU A CA 1
ATOM 889 C C . LEU A 1 114 ? 4.305 -1.086 -33.561 1.00 84.31 114 LEU A C 1
ATOM 891 O O . LEU A 1 114 ? 4.748 -1.631 -34.581 1.00 84.31 114 LEU A O 1
ATOM 895 N N . SER A 1 115 ? 3.029 -0.730 -33.462 1.00 87.44 115 SER A N 1
ATOM 896 C CA . SER A 1 115 ? 2.160 -0.596 -34.631 1.00 87.44 115 SER A CA 1
ATOM 897 C C . SER A 1 115 ? 2.588 0.607 -35.492 1.00 87.44 115 SER A C 1
ATOM 899 O O . SER A 1 115 ? 3.305 1.486 -35.008 1.00 87.44 115 SER A O 1
ATOM 901 N N . PRO A 1 116 ? 2.161 0.693 -36.766 1.00 86.69 116 PRO A N 1
ATOM 902 C CA . PRO A 1 116 ? 2.487 1.839 -37.618 1.00 86.69 116 PRO A CA 1
ATOM 903 C C . PRO A 1 116 ? 2.054 3.189 -37.024 1.00 86.69 116 PRO A C 1
ATOM 905 O O . PRO A 1 116 ? 2.755 4.181 -37.193 1.00 86.69 116 PRO A O 1
ATOM 908 N N . GLU A 1 117 ? 0.927 3.218 -36.308 1.00 86.38 117 GLU A N 1
ATOM 909 C CA . GLU A 1 117 ? 0.417 4.422 -35.642 1.00 86.38 117 GLU A CA 1
ATOM 910 C C . GLU A 1 117 ? 1.300 4.827 -34.453 1.00 86.38 117 GLU A C 1
ATOM 912 O O . GLU A 1 117 ? 1.672 5.990 -34.320 1.00 86.38 117 GLU A O 1
ATOM 917 N N . GLU A 1 118 ? 1.700 3.862 -33.623 1.00 84.94 118 GLU A N 1
ATOM 918 C CA . GLU A 1 118 ? 2.573 4.110 -32.469 1.00 84.94 118 GLU A CA 1
ATOM 919 C C . GLU A 1 118 ? 3.993 4.497 -32.884 1.00 84.94 118 GLU A C 1
ATOM 921 O O . GLU A 1 118 ? 4.631 5.302 -32.214 1.00 84.94 118 GLU A O 1
ATOM 926 N N . LEU A 1 119 ? 4.489 3.955 -33.999 1.00 87.50 119 LEU A N 1
ATOM 927 C CA . LEU A 1 119 ? 5.778 4.348 -34.562 1.00 87.50 119 LEU A CA 1
ATOM 928 C C . LEU A 1 119 ? 5.759 5.811 -35.018 1.00 87.50 119 LEU A C 1
ATOM 930 O O . LEU A 1 119 ? 6.714 6.546 -34.783 1.00 87.50 119 LEU A O 1
ATOM 934 N N . GLU A 1 120 ? 4.677 6.240 -35.664 1.00 89.25 120 GLU A N 1
ATOM 935 C CA . GLU A 1 120 ? 4.506 7.628 -36.098 1.00 89.25 120 GLU A CA 1
ATOM 936 C C . GLU A 1 120 ? 4.375 8.586 -34.907 1.00 89.25 120 GLU A C 1
ATOM 938 O O . GLU A 1 120 ? 4.868 9.712 -34.958 1.00 89.25 120 GLU A O 1
ATOM 943 N N . GLN A 1 121 ? 3.752 8.139 -33.815 1.00 87.12 121 GLN A N 1
ATOM 944 C CA . GLN A 1 121 ? 3.744 8.883 -32.561 1.00 87.12 121 GLN A CA 1
ATOM 945 C C . GLN A 1 121 ? 5.153 8.974 -31.959 1.00 87.12 121 GLN A C 1
ATOM 947 O O . GLN A 1 121 ? 5.599 10.075 -31.647 1.00 87.12 121 GLN A O 1
ATOM 952 N N . ALA A 1 122 ? 5.887 7.859 -31.888 1.00 85.31 122 ALA A N 1
ATOM 953 C CA . ALA A 1 122 ? 7.258 7.836 -31.382 1.00 85.31 122 ALA A CA 1
ATOM 954 C C . ALA A 1 122 ? 8.175 8.790 -32.168 1.00 85.31 122 ALA A C 1
ATOM 956 O O . ALA A 1 122 ? 8.942 9.530 -31.562 1.00 85.31 122 ALA A O 1
ATOM 957 N N . ARG A 1 123 ? 8.031 8.873 -33.501 1.00 90.69 123 ARG A N 1
ATOM 958 C CA . ARG A 1 123 ? 8.759 9.845 -34.345 1.00 90.69 123 ARG A CA 1
ATOM 959 C C . ARG A 1 123 ? 8.527 11.304 -33.963 1.00 90.69 123 ARG A C 1
ATOM 961 O O . ARG A 1 123 ? 9.385 12.132 -34.233 1.00 90.69 123 ARG A O 1
ATOM 968 N N . ARG A 1 124 ? 7.371 11.640 -33.390 1.00 87.19 124 ARG A N 1
ATOM 969 C CA . ARG A 1 124 ? 7.036 13.014 -32.973 1.00 87.19 124 ARG A CA 1
ATOM 970 C C . ARG A 1 124 ? 7.497 13.328 -31.558 1.00 87.19 124 ARG A C 1
ATOM 972 O O . ARG A 1 124 ? 7.560 14.499 -31.200 1.00 87.19 124 ARG A O 1
ATOM 979 N N . GLU A 1 125 ? 7.756 12.293 -30.768 1.00 83.50 125 GLU A N 1
ATOM 980 C CA . GLU A 1 125 ? 8.098 12.385 -29.349 1.00 83.50 125 GLU A CA 1
ATOM 981 C C . GLU A 1 125 ? 9.605 12.253 -29.087 1.00 83.50 125 GLU A C 1
ATOM 983 O O . GLU A 1 125 ? 10.024 12.405 -27.943 1.00 83.50 125 GLU A O 1
ATOM 988 N N . VAL A 1 126 ? 10.423 12.003 -30.119 1.00 83.62 126 VAL A N 1
ATOM 989 C CA . VAL A 1 126 ? 11.887 11.994 -29.981 1.00 83.62 126 VAL A CA 1
ATOM 990 C C . VAL A 1 126 ? 12.416 13.348 -29.504 1.00 83.62 126 VAL A C 1
ATOM 992 O O . VAL A 1 126 ? 11.911 14.407 -29.886 1.00 83.62 126 VAL A O 1
ATOM 995 N N . ASP A 1 127 ? 13.464 13.304 -28.685 1.00 76.88 127 ASP A N 1
ATOM 996 C CA . ASP A 1 127 ? 14.116 14.486 -28.130 1.00 76.88 127 ASP A CA 1
ATOM 997 C C . ASP A 1 127 ? 15.634 14.397 -28.372 1.00 76.88 127 ASP A C 1
ATOM 999 O O . ASP A 1 127 ? 16.271 13.444 -27.911 1.00 76.88 127 ASP A O 1
ATOM 1003 N N . PRO A 1 128 ? 16.255 15.390 -29.038 1.00 77.88 128 PRO A N 1
ATOM 1004 C CA . PRO A 1 128 ? 17.707 15.458 -29.188 1.00 77.88 128 PRO A CA 1
ATOM 1005 C C . PRO A 1 128 ? 18.488 15.469 -27.870 1.00 77.88 128 PRO A C 1
ATOM 1007 O O . PRO A 1 128 ? 19.684 15.184 -27.872 1.00 77.88 128 PRO A O 1
ATOM 1010 N N . GLY A 1 129 ? 17.845 15.823 -26.754 1.00 74.12 129 GLY A N 1
ATOM 1011 C CA . GLY A 1 129 ? 18.423 15.738 -25.416 1.00 74.12 129 GLY A CA 1
ATOM 1012 C C . GLY A 1 129 ? 18.381 14.342 -24.781 1.00 74.12 129 GLY A C 1
ATOM 1013 O O . GLY A 1 129 ? 19.000 14.154 -23.735 1.00 74.12 129 GLY A O 1
ATOM 1014 N N . ASP A 1 130 ? 17.664 13.385 -25.376 1.00 78.81 130 ASP A N 1
ATOM 1015 C CA . ASP A 1 130 ? 17.415 12.052 -24.815 1.00 78.81 130 ASP A CA 1
ATOM 1016 C C . ASP A 1 130 ? 18.252 10.957 -25.504 1.00 78.81 130 ASP A C 1
ATOM 1018 O O . ASP A 1 130 ? 19.042 10.270 -24.846 1.00 78.81 130 ASP A O 1
ATOM 1022 N N . ALA A 1 131 ? 18.153 10.819 -26.832 1.00 84.50 131 ALA A N 1
ATOM 1023 C CA . ALA A 1 131 ? 19.025 9.930 -27.600 1.00 84.50 131 ALA A CA 1
ATOM 1024 C C . ALA A 1 131 ? 19.342 10.458 -29.003 1.00 84.50 131 ALA A C 1
ATOM 1026 O O . ALA A 1 131 ? 18.529 11.119 -29.643 1.00 84.50 131 ALA A O 1
ATOM 1027 N N . ALA A 1 132 ? 20.529 10.114 -29.508 1.00 87.12 132 ALA A N 1
ATOM 1028 C CA . ALA A 1 132 ? 20.939 10.444 -30.872 1.00 87.12 132 ALA A CA 1
ATOM 1029 C C . ALA A 1 132 ? 20.209 9.580 -31.915 1.00 87.12 132 ALA A C 1
ATOM 1031 O O . ALA A 1 132 ? 19.884 10.062 -33.002 1.00 87.12 132 ALA A O 1
ATOM 1032 N N . TYR A 1 133 ? 19.933 8.315 -31.575 1.00 90.50 133 TYR A N 1
ATOM 1033 C CA . TYR A 1 133 ? 19.199 7.380 -32.430 1.00 90.50 133 TYR A CA 1
ATOM 1034 C C . TYR A 1 133 ? 18.244 6.517 -31.616 1.00 90.50 133 TYR A C 1
ATOM 1036 O O . TYR A 1 133 ? 18.544 6.130 -30.487 1.00 90.50 133 TYR A O 1
ATOM 1044 N N . TYR A 1 134 ? 17.139 6.122 -32.232 1.00 90.56 134 TYR A N 1
ATOM 1045 C CA . TYR A 1 134 ? 16.154 5.225 -31.651 1.00 90.56 134 TYR A CA 1
ATOM 1046 C C . TYR A 1 134 ? 15.930 4.026 -32.568 1.00 90.56 134 TYR A C 1
ATOM 1048 O O . TYR A 1 134 ? 15.840 4.156 -33.790 1.00 90.56 134 TYR A O 1
ATOM 1056 N N . ARG A 1 135 ? 15.808 2.844 -31.969 1.00 91.44 135 ARG A N 1
ATOM 1057 C CA . ARG A 1 135 ? 15.563 1.574 -32.647 1.00 91.44 135 ARG A CA 1
ATOM 1058 C C . ARG A 1 135 ? 14.268 0.965 -32.140 1.00 91.44 135 ARG A C 1
ATOM 1060 O O . ARG A 1 135 ? 14.215 0.519 -30.996 1.00 91.44 135 ARG A O 1
ATOM 1067 N N . TYR A 1 136 ? 13.280 0.822 -33.013 1.00 89.94 136 TYR A N 1
ATOM 1068 C CA . TYR A 1 136 ? 12.000 0.201 -32.678 1.00 89.94 136 TYR A CA 1
ATOM 1069 C C . TYR A 1 136 ? 11.756 -1.050 -33.523 1.00 89.94 136 TYR A C 1
ATOM 1071 O O . TYR A 1 136 ? 11.805 -0.974 -34.755 1.00 89.94 136 TYR A O 1
ATOM 1079 N N . PRO A 1 137 ? 11.490 -2.214 -32.905 1.00 87.44 137 PRO A N 1
ATOM 1080 C CA . PRO A 1 137 ? 10.874 -3.312 -33.629 1.00 87.44 137 PRO A CA 1
ATOM 1081 C C . PRO A 1 137 ? 9.418 -2.943 -33.950 1.00 87.44 137 PRO A C 1
ATOM 1083 O O . PRO A 1 137 ? 8.756 -2.244 -33.182 1.00 87.44 137 PRO A O 1
ATOM 1086 N N . THR A 1 138 ? 8.909 -3.393 -35.088 1.00 87.69 138 THR A N 1
ATOM 1087 C CA . THR A 1 138 ? 7.528 -3.154 -35.517 1.00 87.69 138 THR A CA 1
ATOM 1088 C C . THR A 1 138 ? 6.752 -4.462 -35.593 1.00 87.69 138 THR A C 1
ATOM 1090 O O . THR A 1 138 ? 7.315 -5.528 -35.822 1.00 87.69 138 THR A O 1
ATOM 1093 N N . THR A 1 139 ? 5.433 -4.373 -35.431 1.00 85.19 139 THR A N 1
ATOM 1094 C CA . THR A 1 139 ? 4.496 -5.522 -35.462 1.00 85.19 139 THR A CA 1
ATOM 1095 C C . THR A 1 139 ? 4.508 -6.328 -36.769 1.00 85.19 139 THR A C 1
ATOM 1097 O O . THR A 1 139 ? 4.049 -7.465 -36.809 1.00 85.19 139 THR A O 1
ATOM 1100 N N . ASP A 1 140 ? 5.043 -5.760 -37.851 1.00 85.94 140 ASP A N 1
ATOM 1101 C CA . ASP A 1 140 ? 5.255 -6.433 -39.137 1.00 85.94 140 ASP A CA 1
ATOM 1102 C C . ASP A 1 140 ? 6.623 -7.142 -39.242 1.00 85.94 140 ASP A C 1
ATOM 1104 O O . ASP A 1 140 ? 6.997 -7.624 -40.313 1.00 85.94 140 ASP A O 1
ATOM 1108 N N . GLY A 1 141 ? 7.377 -7.206 -38.141 1.00 81.69 141 GLY A N 1
ATOM 1109 C CA . GLY A 1 141 ? 8.680 -7.861 -38.046 1.00 81.69 141 GLY A CA 1
ATOM 1110 C C . GLY A 1 141 ? 9.854 -7.034 -38.572 1.00 81.69 141 GLY A C 1
ATOM 1111 O O . GLY A 1 141 ? 10.971 -7.551 -38.650 1.00 81.69 141 GLY A O 1
ATOM 1112 N N . ARG A 1 142 ? 9.642 -5.765 -38.947 1.00 87.94 142 ARG A N 1
ATOM 1113 C CA . ARG A 1 142 ? 10.734 -4.861 -39.337 1.00 87.94 142 ARG A CA 1
ATOM 1114 C C . ARG A 1 142 ? 11.395 -4.230 -38.107 1.00 87.94 142 ARG A C 1
ATOM 1116 O O . ARG A 1 142 ? 10.877 -4.237 -36.995 1.00 87.94 142 ARG A O 1
ATOM 1123 N N . ILE A 1 143 ? 12.591 -3.691 -38.325 1.00 88.62 143 ILE A N 1
ATOM 1124 C CA . ILE A 1 143 ? 13.289 -2.839 -37.361 1.00 88.62 143 ILE A CA 1
ATOM 1125 C C . ILE A 1 143 ? 13.456 -1.481 -38.023 1.00 88.62 143 ILE A C 1
ATOM 1127 O O . ILE A 1 143 ? 14.040 -1.381 -39.111 1.00 88.62 143 ILE A O 1
ATOM 1131 N N . VAL A 1 144 ? 12.928 -0.461 -37.360 1.00 91.44 144 VAL A N 1
ATOM 1132 C CA . VAL A 1 144 ? 12.984 0.927 -37.799 1.00 91.44 144 VAL A CA 1
ATOM 1133 C C . VAL A 1 144 ? 13.993 1.670 -36.939 1.00 91.44 144 VAL A C 1
ATOM 1135 O O . VAL A 1 144 ? 13.988 1.551 -35.714 1.00 91.44 144 VAL A O 1
ATOM 1138 N N . TRP A 1 145 ? 14.856 2.421 -37.612 1.00 93.38 145 TRP A N 1
ATOM 1139 C CA . TRP A 1 145 ? 15.847 3.289 -37.000 1.00 93.38 145 TRP A CA 1
ATOM 1140 C C . TRP A 1 145 ? 15.479 4.727 -37.317 1.00 93.38 145 TRP A C 1
ATOM 1142 O O . TRP A 1 145 ? 15.320 5.062 -38.492 1.00 93.38 145 TRP A O 1
ATOM 1152 N N . ILE A 1 146 ? 15.352 5.548 -36.281 1.00 93.75 146 ILE A N 1
ATOM 1153 C CA . ILE A 1 146 ? 15.059 6.972 -36.421 1.00 93.75 146 ILE A CA 1
ATOM 1154 C C . ILE A 1 146 ? 16.119 7.808 -35.709 1.00 93.75 146 ILE A C 1
ATOM 1156 O O . ILE A 1 146 ? 16.698 7.362 -34.717 1.00 93.75 146 ILE A O 1
ATOM 1160 N N . ASP A 1 147 ? 16.403 8.990 -36.238 1.00 91.75 147 ASP A N 1
ATOM 1161 C CA . ASP A 1 147 ? 17.300 9.956 -35.612 1.00 91.75 147 ASP A CA 1
ATOM 1162 C C . ASP A 1 147 ? 16.590 10.764 -34.509 1.00 91.75 147 ASP A C 1
ATOM 1164 O O . ASP A 1 147 ? 15.377 10.657 -34.301 1.00 91.75 147 ASP A O 1
ATOM 1168 N N . ALA A 1 148 ? 17.359 11.601 -33.812 1.00 87.62 148 ALA A N 1
ATOM 1169 C CA . ALA A 1 148 ? 16.892 12.553 -32.801 1.00 87.62 148 ALA A CA 1
ATOM 1170 C C . ALA A 1 148 ? 15.807 13.546 -33.275 1.00 87.62 148 ALA A C 1
ATOM 1172 O O . ALA A 1 148 ? 15.245 14.276 -32.460 1.00 87.62 148 ALA A O 1
ATOM 1173 N N . TYR A 1 149 ? 15.531 13.613 -34.579 1.00 88.38 149 TYR A N 1
ATOM 1174 C CA . TYR A 1 149 ? 14.561 14.519 -35.194 1.00 88.38 149 TYR A CA 1
ATOM 1175 C C . TYR A 1 149 ? 13.366 13.779 -35.815 1.00 88.38 149 TYR A C 1
ATOM 1177 O O . TYR A 1 149 ? 12.477 14.415 -36.380 1.00 88.38 149 TYR A O 1
ATOM 1185 N N . GLY A 1 150 ? 13.325 12.448 -35.699 1.00 87.25 150 GLY A N 1
ATOM 1186 C CA . GLY A 1 150 ? 12.217 11.599 -36.133 1.00 87.25 150 GLY A CA 1
ATOM 1187 C C . GLY A 1 150 ? 12.334 11.126 -37.582 1.00 87.25 150 GLY A C 1
ATOM 1188 O O . GLY A 1 150 ? 11.426 10.456 -38.092 1.00 87.25 150 GLY A O 1
ATOM 1189 N N . HIS A 1 151 ? 13.442 11.439 -38.254 1.00 92.38 151 HIS A N 1
ATOM 1190 C CA . HIS A 1 151 ? 13.711 11.010 -39.621 1.00 92.38 151 HIS A CA 1
ATOM 1191 C C . HIS A 1 151 ? 14.330 9.616 -39.656 1.00 92.38 151 HIS A C 1
ATOM 1193 O O . HIS A 1 151 ? 14.919 9.154 -38.683 1.00 92.38 151 HIS A O 1
ATOM 1199 N N . ASP A 1 152 ? 14.193 8.932 -40.791 1.00 92.31 152 ASP A N 1
ATOM 1200 C CA . ASP A 1 152 ? 14.855 7.645 -40.992 1.00 92.31 152 ASP A CA 1
ATOM 1201 C C . ASP A 1 152 ? 16.374 7.814 -41.040 1.00 92.31 152 ASP A C 1
ATOM 1203 O O . ASP A 1 152 ? 16.891 8.696 -41.724 1.00 92.31 152 ASP A O 1
ATOM 1207 N N . VAL A 1 153 ? 17.083 6.935 -40.330 1.00 91.62 153 VAL A N 1
ATOM 1208 C CA . VAL A 1 153 ? 18.549 6.918 -40.334 1.00 91.62 153 VAL A CA 1
ATOM 1209 C C . VAL A 1 153 ? 19.065 6.449 -41.695 1.00 91.62 153 VAL A C 1
ATOM 1211 O O . VAL A 1 153 ? 18.596 5.441 -42.235 1.00 91.62 153 VAL A O 1
ATOM 1214 N N . ASP A 1 154 ? 20.072 7.151 -42.218 1.00 90.81 154 ASP A N 1
ATOM 1215 C CA . ASP A 1 154 ? 20.751 6.808 -43.469 1.00 90.81 154 ASP A CA 1
ATOM 1216 C C . ASP A 1 154 ? 21.285 5.369 -43.472 1.00 90.81 154 ASP A C 1
ATOM 1218 O O . ASP A 1 154 ? 21.720 4.838 -42.448 1.00 90.81 154 ASP A O 1
ATOM 1222 N N . LEU A 1 155 ? 21.304 4.736 -44.650 1.00 87.00 155 LEU A N 1
ATOM 1223 C CA . LEU A 1 155 ? 21.676 3.322 -44.804 1.00 87.00 155 LEU A CA 1
ATOM 1224 C C . LEU A 1 155 ? 23.081 3.000 -44.275 1.00 87.00 155 LEU A C 1
ATOM 1226 O O . LEU A 1 155 ? 23.261 1.966 -43.632 1.00 87.00 155 LEU A O 1
ATOM 1230 N N . ASP A 1 156 ? 24.051 3.884 -44.511 1.00 88.25 156 ASP A N 1
ATOM 1231 C CA . ASP A 1 156 ? 25.432 3.686 -44.063 1.00 88.25 156 ASP A CA 1
ATOM 1232 C C . ASP A 1 156 ? 25.521 3.730 -42.531 1.00 88.25 156 ASP A C 1
ATOM 1234 O O . ASP A 1 156 ? 26.051 2.813 -41.904 1.00 88.25 156 ASP A O 1
ATOM 1238 N N . LYS A 1 157 ? 24.902 4.742 -41.908 1.00 86.25 157 LYS A N 1
ATOM 1239 C CA . LYS A 1 157 ? 24.874 4.879 -40.446 1.00 86.25 157 LYS A CA 1
ATOM 1240 C C . LYS A 1 157 ? 24.066 3.764 -39.788 1.00 86.25 157 LYS A C 1
ATOM 1242 O O . LYS A 1 157 ? 24.457 3.237 -38.752 1.00 86.25 157 LYS A O 1
ATOM 1247 N N . ARG A 1 158 ? 22.966 3.341 -40.409 1.00 87.06 158 ARG A N 1
ATOM 1248 C CA . ARG A 1 158 ? 22.185 2.183 -39.969 1.00 87.06 158 ARG A CA 1
ATOM 1249 C C . ARG A 1 158 ? 23.038 0.915 -39.935 1.00 87.06 158 ARG A C 1
ATOM 1251 O O . ARG A 1 158 ? 22.949 0.170 -38.964 1.00 87.06 158 ARG A O 1
ATOM 1258 N N . ALA A 1 159 ? 23.857 0.672 -40.958 1.00 86.75 159 ALA A N 1
ATOM 1259 C CA . ALA A 1 159 ? 24.735 -0.495 -40.996 1.00 86.75 159 ALA A CA 1
ATOM 1260 C C . ALA A 1 159 ? 25.779 -0.465 -39.863 1.00 86.75 159 ALA A C 1
ATOM 1262 O O . ALA A 1 159 ? 26.065 -1.503 -39.266 1.00 86.75 159 ALA A O 1
ATOM 1263 N N . GLU A 1 160 ? 26.298 0.719 -39.516 1.00 86.00 160 GLU A N 1
ATOM 1264 C CA . GLU A 1 160 ? 27.177 0.902 -38.352 1.00 86.00 160 GLU A CA 1
ATOM 1265 C C . GLU A 1 160 ? 26.459 0.587 -37.032 1.00 86.00 160 GLU A C 1
ATOM 1267 O O . GLU A 1 160 ? 27.000 -0.131 -36.191 1.00 86.00 160 GLU A O 1
ATOM 1272 N N . LEU A 1 161 ? 25.232 1.086 -36.854 1.00 86.56 161 LEU A N 1
ATOM 1273 C CA . LEU A 1 161 ? 24.437 0.864 -35.644 1.00 86.56 161 LEU A CA 1
ATOM 1274 C C . LEU A 1 161 ? 24.017 -0.605 -35.485 1.00 86.56 161 LEU A C 1
ATOM 1276 O O . LEU A 1 161 ? 24.044 -1.134 -34.378 1.00 86.56 161 LEU A O 1
ATOM 1280 N N . GLU A 1 162 ? 23.674 -1.285 -36.582 1.00 87.00 162 GLU A N 1
ATOM 1281 C CA . GLU A 1 162 ? 23.318 -2.711 -36.583 1.00 87.00 162 GLU A CA 1
ATOM 1282 C C . GLU A 1 162 ? 24.518 -3.631 -36.304 1.00 87.00 162 GLU A C 1
ATOM 1284 O O . GLU A 1 162 ? 24.333 -4.746 -35.811 1.00 87.00 162 GLU A O 1
ATOM 1289 N N . ALA A 1 163 ? 25.746 -3.174 -36.571 1.00 85.00 163 ALA A N 1
ATOM 1290 C CA . ALA A 1 163 ? 26.962 -3.905 -36.220 1.00 85.00 163 ALA A CA 1
ATOM 1291 C C . ALA A 1 163 ? 27.238 -3.912 -34.705 1.00 85.00 163 ALA A C 1
ATOM 1293 O O . ALA A 1 163 ? 27.990 -4.764 -34.220 1.00 85.00 163 ALA A O 1
ATOM 1294 N N . VAL A 1 164 ? 26.630 -2.991 -33.948 1.00 81.19 164 VAL A N 1
ATOM 1295 C CA . VAL A 1 164 ? 26.732 -2.957 -32.490 1.00 81.19 164 VAL A CA 1
ATOM 1296 C C . VAL A 1 164 ? 25.701 -3.926 -31.903 1.00 81.19 164 VAL A C 1
ATOM 1298 O O . VAL A 1 164 ? 24.500 -3.751 -32.115 1.00 81.19 164 VAL A O 1
ATOM 1301 N N . PRO A 1 165 ? 26.124 -4.964 -31.156 1.00 75.25 165 PRO A N 1
ATOM 1302 C CA . PRO A 1 165 ? 25.178 -5.892 -30.559 1.00 75.25 165 PRO A CA 1
ATOM 1303 C C . PRO A 1 165 ? 24.271 -5.134 -29.580 1.00 75.25 165 PRO A C 1
ATOM 1305 O O . PRO A 1 165 ? 24.787 -4.408 -28.721 1.00 75.25 165 PRO A O 1
ATOM 1308 N N . PRO A 1 166 ? 22.936 -5.296 -29.678 1.00 72.69 166 PRO A N 1
ATOM 1309 C CA . PRO A 1 166 ? 22.025 -4.630 -28.765 1.00 72.69 166 PRO A CA 1
ATOM 1310 C C . PRO A 1 166 ? 22.362 -5.045 -27.330 1.00 72.69 166 PRO A C 1
ATOM 1312 O O . PRO A 1 166 ? 22.690 -6.219 -27.093 1.00 72.69 166 PRO A O 1
ATOM 1315 N N . PRO A 1 167 ? 22.260 -4.127 -26.352 1.00 70.19 167 PRO A N 1
ATOM 1316 C CA . PRO A 1 167 ? 22.313 -4.538 -24.962 1.00 70.19 167 PRO A CA 1
ATOM 1317 C C . PRO A 1 167 ? 21.217 -5.590 -24.741 1.00 70.19 167 PRO A C 1
ATOM 1319 O O . PRO A 1 167 ? 20.175 -5.531 -25.401 1.00 70.19 167 PRO A O 1
ATOM 1322 N N . PRO A 1 168 ? 21.421 -6.574 -23.849 1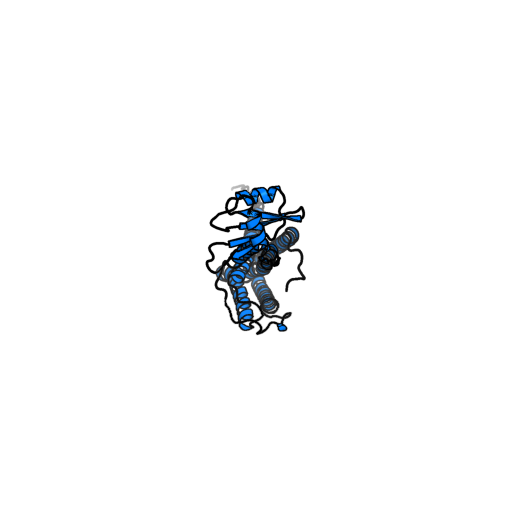.00 60.59 168 PRO A N 1
ATOM 1323 C CA . PRO A 1 168 ? 20.370 -7.520 -23.520 1.00 60.59 168 PRO A CA 1
ATOM 1324 C C . PRO A 1 168 ? 19.162 -6.736 -22.999 1.00 60.59 168 PRO A C 1
ATOM 1326 O O . PRO A 1 168 ? 19.149 -6.297 -21.849 1.00 60.59 168 PRO A O 1
ATOM 1329 N N . VAL A 1 169 ? 18.157 -6.554 -23.857 1.00 57.81 169 VAL A N 1
ATOM 1330 C CA . VAL A 1 169 ? 16.863 -5.989 -23.491 1.00 57.81 169 VAL A CA 1
ATOM 1331 C C . VAL A 1 169 ? 16.175 -7.071 -22.685 1.00 57.81 169 VAL A C 1
ATOM 1333 O O . VAL A 1 169 ? 15.506 -7.959 -23.213 1.00 57.81 169 VAL A O 1
ATOM 1336 N N . ARG A 1 170 ? 16.452 -7.089 -21.383 1.00 51.78 170 ARG A N 1
ATOM 1337 C CA . ARG A 1 170 ? 15.765 -8.003 -20.492 1.00 51.78 170 ARG A CA 1
ATOM 1338 C C . ARG A 1 170 ? 14.320 -7.538 -20.434 1.00 51.78 170 ARG A C 1
ATOM 1340 O O . ARG A 1 170 ? 14.038 -6.463 -19.915 1.00 51.78 170 ARG A O 1
ATOM 1347 N N . THR A 1 171 ? 13.407 -8.367 -20.924 1.00 50.62 171 THR A N 1
ATOM 1348 C CA . THR A 1 171 ? 11.994 -8.307 -20.549 1.00 50.62 171 THR A CA 1
ATOM 1349 C C . THR A 1 171 ? 11.897 -8.692 -19.071 1.00 50.62 171 THR A C 1
ATOM 1351 O O . THR A 1 171 ? 11.512 -9.806 -18.718 1.00 50.62 171 THR A O 1
ATOM 1354 N N . GLU A 1 172 ? 12.381 -7.815 -18.193 1.00 49.50 172 GLU A N 1
ATOM 1355 C CA . GLU A 1 172 ? 12.212 -7.949 -16.754 1.00 49.50 172 GLU A CA 1
ATOM 1356 C C . GLU A 1 172 ? 10.707 -7.854 -16.450 1.00 49.50 172 GLU A C 1
ATOM 1358 O O . GLU A 1 172 ? 9.975 -7.175 -17.178 1.00 49.50 172 GLU A O 1
ATOM 1363 N N . PRO A 1 173 ? 10.211 -8.549 -15.411 1.00 50.91 173 PRO A N 1
ATOM 1364 C CA . PRO A 1 173 ? 8.799 -8.555 -15.053 1.00 50.91 173 PRO A CA 1
ATOM 1365 C C . PRO A 1 173 ? 8.202 -7.139 -15.086 1.00 50.91 173 PRO A C 1
ATOM 1367 O O . PRO A 1 173 ? 8.731 -6.226 -14.447 1.00 50.91 173 PRO A O 1
ATOM 1370 N N . SER A 1 174 ? 7.126 -6.986 -15.869 1.00 55.41 174 SER A N 1
ATOM 1371 C CA . SER A 1 174 ? 6.471 -5.713 -16.197 1.00 55.41 174 SER A CA 1
ATOM 1372 C C . SER A 1 174 ? 6.178 -4.877 -14.954 1.00 55.41 174 SER A C 1
ATOM 1374 O O . SER A 1 174 ? 5.853 -5.446 -13.912 1.00 55.41 174 SER A O 1
ATOM 1376 N N . ALA A 1 175 ? 6.173 -3.548 -15.092 1.00 60.28 175 ALA A N 1
ATOM 1377 C CA . ALA A 1 175 ? 5.730 -2.588 -14.073 1.00 60.28 175 ALA A CA 1
ATOM 1378 C C . ALA A 1 175 ? 4.460 -3.030 -13.308 1.00 60.28 175 ALA A C 1
ATOM 1380 O O . ALA A 1 175 ? 4.363 -2.820 -12.098 1.00 60.28 175 ALA A O 1
ATOM 1381 N N . GLY A 1 176 ? 3.537 -3.730 -13.982 1.00 59.75 176 GLY A N 1
ATOM 1382 C CA . GLY A 1 176 ? 2.362 -4.355 -13.368 1.00 59.75 176 GLY A CA 1
ATOM 1383 C C . GLY A 1 176 ? 2.681 -5.228 -12.150 1.00 59.75 176 GLY A C 1
ATOM 1384 O O . GLY A 1 176 ? 2.054 -5.060 -11.114 1.00 59.75 176 GLY A O 1
ATOM 1385 N N . LEU A 1 177 ? 3.720 -6.064 -12.198 1.00 66.88 177 LEU A N 1
ATOM 1386 C CA . LEU A 1 177 ? 4.074 -6.965 -11.095 1.00 66.88 177 LEU A CA 1
ATOM 1387 C C . LEU A 1 177 ? 4.534 -6.215 -9.835 1.00 66.88 177 LEU A C 1
ATOM 1389 O O . LEU A 1 177 ? 4.291 -6.691 -8.728 1.00 66.88 177 LEU A O 1
ATOM 1393 N N . ILE A 1 178 ? 5.133 -5.025 -9.981 1.00 70.81 178 ILE A N 1
ATOM 1394 C CA . ILE A 1 178 ? 5.451 -4.159 -8.834 1.00 70.81 178 ILE A CA 1
ATOM 1395 C C . ILE A 1 178 ? 4.166 -3.594 -8.241 1.00 70.81 178 ILE A C 1
ATOM 1397 O O . ILE A 1 178 ? 3.967 -3.670 -7.031 1.00 70.81 178 ILE A O 1
ATOM 1401 N N . VAL A 1 179 ? 3.287 -3.027 -9.074 1.00 74.94 179 VAL A N 1
ATOM 1402 C CA . VAL A 1 179 ? 2.015 -2.459 -8.599 1.00 74.94 179 VAL A CA 1
ATOM 1403 C C . VAL A 1 179 ? 1.204 -3.521 -7.865 1.00 74.94 179 VAL A C 1
ATOM 1405 O O . VAL A 1 179 ? 0.686 -3.256 -6.783 1.00 74.94 179 VAL A O 1
ATOM 1408 N N . GLU A 1 180 ? 1.139 -4.731 -8.416 1.00 81.19 180 GLU A N 1
ATOM 1409 C CA . GLU A 1 180 ? 0.474 -5.871 -7.796 1.00 81.19 180 GLU A CA 1
ATOM 1410 C C . GLU A 1 180 ? 1.080 -6.214 -6.426 1.00 81.19 180 GLU A C 1
ATOM 1412 O O . GLU A 1 180 ? 0.333 -6.330 -5.452 1.00 81.19 180 GLU A O 1
ATOM 1417 N N . GLU A 1 181 ? 2.414 -6.293 -6.311 1.00 80.94 181 GLU A N 1
ATOM 1418 C CA . GLU A 1 181 ? 3.113 -6.511 -5.032 1.00 80.94 181 GLU A CA 1
ATOM 1419 C C . GLU A 1 181 ? 2.759 -5.420 -4.009 1.00 80.94 181 GLU A C 1
ATOM 1421 O O . GLU A 1 181 ? 2.362 -5.728 -2.882 1.00 80.94 181 GLU A O 1
ATOM 1426 N N . LYS A 1 182 ? 2.824 -4.139 -4.398 1.00 85.38 182 LYS A N 1
ATOM 1427 C CA . LYS A 1 182 ? 2.539 -3.023 -3.482 1.00 85.38 182 LYS A CA 1
ATOM 1428 C C . LYS A 1 182 ? 1.053 -2.959 -3.090 1.00 85.38 182 LYS A C 1
ATOM 1430 O O . LYS A 1 182 ? 0.747 -2.672 -1.932 1.00 85.38 182 LYS A O 1
ATOM 1435 N N . ILE A 1 183 ? 0.120 -3.278 -3.994 1.00 88.06 183 ILE A N 1
ATOM 1436 C CA . ILE A 1 183 ? -1.315 -3.385 -3.671 1.00 88.06 183 ILE A CA 1
ATOM 1437 C C . ILE A 1 183 ? -1.549 -4.491 -2.642 1.00 88.06 183 ILE A C 1
ATOM 1439 O O . ILE A 1 183 ? -2.262 -4.273 -1.662 1.00 88.06 183 ILE A O 1
ATOM 1443 N N . VAL A 1 184 ? -0.949 -5.666 -2.839 1.00 87.62 184 VAL A N 1
ATOM 1444 C CA . VAL A 1 184 ? -1.085 -6.786 -1.900 1.00 87.62 184 VAL A CA 1
ATOM 1445 C C . VAL A 1 184 ? -0.510 -6.415 -0.536 1.00 87.62 184 VAL A C 1
ATOM 1447 O O . VAL A 1 184 ? -1.190 -6.615 0.469 1.00 87.62 184 VAL A O 1
ATOM 1450 N N . ASN A 1 185 ? 0.673 -5.798 -0.489 1.00 89.12 185 ASN A N 1
ATOM 1451 C CA . ASN A 1 185 ? 1.286 -5.330 0.756 1.00 89.12 185 ASN A CA 1
ATOM 1452 C C . ASN A 1 185 ? 0.365 -4.353 1.510 1.00 89.12 185 ASN A C 1
ATOM 1454 O O . ASN A 1 185 ? 0.086 -4.545 2.696 1.00 89.12 185 ASN A O 1
ATOM 1458 N N . ALA A 1 186 ? -0.208 -3.367 0.811 1.00 92.25 186 ALA A N 1
ATOM 1459 C CA . ALA A 1 186 ? -1.172 -2.448 1.410 1.00 92.25 186 ALA A CA 1
ATOM 1460 C C . ALA A 1 186 ? -2.426 -3.180 1.928 1.00 92.25 186 ALA A C 1
ATOM 1462 O O . ALA A 1 186 ? -2.845 -2.957 3.065 1.00 92.25 186 ALA A O 1
ATOM 1463 N N . LEU A 1 187 ? -3.017 -4.079 1.133 1.00 93.81 187 LEU A N 1
ATOM 1464 C CA . LEU A 1 187 ? -4.217 -4.833 1.519 1.00 93.81 187 LEU A CA 1
ATOM 1465 C C . LEU A 1 187 ? -3.981 -5.734 2.738 1.00 93.81 187 LEU A C 1
ATOM 1467 O O . LEU A 1 187 ? -4.866 -5.834 3.591 1.00 93.81 187 LEU A O 1
ATOM 1471 N N . LEU A 1 188 ? -2.794 -6.336 2.864 1.00 92.88 188 LEU A N 1
ATOM 1472 C CA . LEU A 1 188 ? -2.408 -7.131 4.033 1.00 92.88 188 LEU A CA 1
ATOM 1473 C C . LEU A 1 188 ? -2.399 -6.283 5.315 1.00 92.88 188 LEU A C 1
ATOM 1475 O O . LEU A 1 188 ? -2.793 -6.754 6.375 1.00 92.88 188 LEU A O 1
ATOM 1479 N N . PHE A 1 189 ? -2.053 -5.000 5.250 1.00 96.31 189 PHE A N 1
ATOM 1480 C CA . PHE A 1 189 ? -2.053 -4.153 6.446 1.00 96.31 189 PHE A CA 1
ATOM 1481 C C . PHE A 1 189 ? -3.431 -3.588 6.835 1.00 96.31 189 PHE A C 1
ATOM 1483 O O . PHE A 1 189 ? -3.599 -3.126 7.968 1.00 96.31 189 PHE A O 1
ATOM 1490 N N . VAL A 1 190 ? -4.454 -3.678 5.976 1.00 97.75 190 VAL A N 1
ATOM 1491 C CA . VAL A 1 190 ? -5.814 -3.193 6.295 1.00 97.75 190 VAL A CA 1
ATOM 1492 C C . VAL A 1 190 ? -6.417 -3.896 7.531 1.00 97.75 190 VAL A C 1
ATOM 1494 O O . VAL A 1 190 ? -6.858 -3.192 8.446 1.00 97.75 190 VAL A O 1
ATOM 1497 N N . PRO A 1 191 ? -6.405 -5.243 7.657 1.00 97.44 191 PRO A N 1
ATOM 1498 C CA . PRO A 1 191 ? -6.841 -5.937 8.874 1.00 97.44 191 PRO A CA 1
ATOM 1499 C C . PRO A 1 191 ? -6.142 -5.478 10.159 1.00 97.44 191 PRO A C 1
ATOM 1501 O O . PRO A 1 191 ? -6.788 -5.393 11.205 1.00 97.44 191 PRO A O 1
ATOM 1504 N N . ILE A 1 192 ? -4.846 -5.150 10.091 1.00 97.81 192 ILE A N 1
ATOM 1505 C CA . ILE A 1 192 ? -4.079 -4.654 11.243 1.00 97.81 192 ILE A CA 1
ATOM 1506 C C . ILE A 1 192 ? -4.659 -3.322 11.722 1.00 97.81 192 ILE A C 1
ATOM 1508 O O . ILE A 1 192 ? -4.916 -3.159 12.915 1.00 97.81 192 ILE A O 1
ATOM 1512 N N . GLY A 1 193 ? -4.958 -2.406 10.798 1.00 97.50 193 GLY A N 1
ATOM 1513 C CA . GLY A 1 193 ? -5.626 -1.142 11.109 1.00 97.50 193 GLY A CA 1
ATOM 1514 C C . GLY A 1 193 ? -7.027 -1.317 11.702 1.00 97.50 193 GLY A C 1
ATOM 1515 O O . GLY A 1 193 ? -7.381 -0.650 12.680 1.00 97.50 193 GLY A O 1
ATOM 1516 N N . ILE A 1 194 ? -7.813 -2.252 11.156 1.00 98.00 194 ILE A N 1
ATOM 1517 C CA . ILE A 1 194 ? -9.153 -2.590 11.666 1.00 98.00 194 ILE A CA 1
ATOM 1518 C C . ILE A 1 194 ? -9.069 -3.079 13.121 1.00 98.00 194 ILE A C 1
ATOM 1520 O O . ILE A 1 194 ? -9.788 -2.587 13.996 1.00 98.00 194 ILE A O 1
ATOM 1524 N N . LEU A 1 195 ? -8.165 -4.020 13.407 1.00 97.38 195 LEU A N 1
ATOM 1525 C CA . LEU A 1 195 ? -7.974 -4.565 14.752 1.00 97.38 195 LEU A CA 1
ATOM 1526 C C . LEU A 1 195 ? -7.391 -3.528 15.719 1.00 97.38 195 LEU A C 1
ATOM 1528 O O . LEU A 1 195 ? -7.851 -3.438 16.858 1.00 97.38 195 LEU A O 1
ATOM 1532 N N . ALA A 1 196 ? -6.444 -2.699 15.271 1.00 97.19 196 ALA A N 1
ATOM 1533 C CA . ALA A 1 196 ? -5.866 -1.623 16.072 1.00 97.19 196 ALA A CA 1
ATOM 1534 C C . ALA A 1 196 ? -6.934 -0.619 16.536 1.00 97.19 196 ALA A C 1
ATOM 1536 O O . ALA A 1 196 ? -6.921 -0.193 17.695 1.00 97.19 196 ALA A O 1
ATOM 1537 N N . PHE A 1 197 ? -7.907 -0.291 15.673 1.00 97.12 197 PHE A N 1
ATOM 1538 C CA . PHE A 1 197 ? -9.034 0.575 16.029 1.00 97.12 197 PHE A CA 1
ATOM 1539 C C . PHE A 1 197 ? -9.843 0.033 17.217 1.00 97.12 197 PHE A C 1
ATOM 1541 O O . PHE A 1 197 ? -10.227 0.800 18.105 1.00 97.12 197 PHE A O 1
ATOM 1548 N N . ALA A 1 198 ? -10.087 -1.280 17.250 1.00 95.31 198 ALA A N 1
ATOM 1549 C CA . ALA A 1 198 ? -10.803 -1.940 18.340 1.00 95.31 198 ALA A CA 1
ATOM 1550 C C . ALA A 1 198 ? -9.933 -2.165 19.590 1.00 95.31 198 ALA A C 1
ATOM 1552 O O . ALA A 1 198 ? -10.424 -2.059 20.713 1.00 95.31 198 ALA A O 1
ATOM 1553 N N . ALA A 1 199 ? -8.643 -2.449 19.411 1.00 95.88 199 ALA A N 1
ATOM 1554 C CA . ALA A 1 199 ? -7.705 -2.753 20.489 1.00 95.88 199 ALA A CA 1
ATOM 1555 C C . ALA A 1 199 ? -7.348 -1.528 21.350 1.00 95.88 199 ALA A C 1
ATOM 1557 O O . ALA A 1 199 ? -7.106 -1.656 22.561 1.00 95.88 199 ALA A O 1
ATOM 1558 N N . PHE A 1 200 ? -7.312 -0.337 20.744 1.00 95.69 200 PHE A N 1
ATOM 1559 C CA . PHE A 1 200 ? -6.808 0.875 21.384 1.00 95.69 200 PHE A CA 1
ATOM 1560 C C . PHE A 1 200 ? -7.830 2.016 21.398 1.00 95.69 200 PHE A C 1
ATOM 1562 O O . PHE A 1 200 ? -8.553 2.261 20.432 1.00 95.69 200 PHE A O 1
ATOM 1569 N N . SER A 1 201 ? -7.862 2.758 22.508 1.00 91.25 201 SER A N 1
ATOM 1570 C CA . SER A 1 201 ? -8.645 3.994 22.647 1.00 91.25 201 SER A CA 1
ATOM 1571 C C . SER A 1 201 ? -7.908 5.218 22.096 1.00 91.25 201 SER A C 1
ATOM 1573 O O . SER A 1 201 ? -8.543 6.134 21.583 1.00 91.25 201 SER A O 1
ATOM 1575 N N . SER A 1 202 ? -6.574 5.225 22.182 1.00 95.06 202 SER A N 1
ATOM 1576 C CA . SER A 1 202 ? -5.728 6.311 21.683 1.00 95.06 202 SER A CA 1
ATOM 1577 C C . SER A 1 202 ? -5.617 6.272 20.161 1.00 95.06 202 SER A C 1
ATOM 1579 O O . SER A 1 202 ? -5.216 5.257 19.593 1.00 95.06 202 SER A O 1
ATOM 1581 N N . TRP A 1 203 ? -5.908 7.399 19.506 1.00 95.00 203 TRP A N 1
ATOM 1582 C CA . TRP A 1 203 ? -5.718 7.563 18.061 1.00 95.00 203 TRP A CA 1
ATOM 1583 C C . TRP A 1 203 ? -4.264 7.386 17.632 1.00 95.00 203 TRP A C 1
ATOM 1585 O O . TRP A 1 203 ? -4.013 6.780 16.595 1.00 95.00 203 TRP A O 1
ATOM 1595 N N . TRP A 1 204 ? -3.317 7.825 18.462 1.00 96.00 204 TRP A N 1
ATOM 1596 C CA . TRP A 1 204 ? -1.900 7.595 18.206 1.00 96.00 204 TRP A CA 1
ATOM 1597 C C . TRP A 1 204 ? -1.581 6.106 18.166 1.00 96.00 204 TRP A C 1
ATOM 1599 O O . TRP A 1 204 ? -1.021 5.646 17.183 1.00 96.00 204 TRP A O 1
ATOM 1609 N N . ALA A 1 205 ? -2.033 5.333 19.157 1.00 95.25 205 ALA A N 1
ATOM 1610 C CA . ALA A 1 205 ? -1.806 3.887 19.178 1.00 95.25 205 ALA A CA 1
ATOM 1611 C C . ALA A 1 205 ? -2.429 3.177 17.962 1.00 95.25 205 ALA A C 1
ATOM 1613 O O . ALA A 1 205 ? -1.827 2.262 17.405 1.00 95.25 205 ALA A O 1
ATOM 1614 N N . ARG A 1 206 ? -3.609 3.621 17.505 1.00 96.44 206 ARG A N 1
ATOM 1615 C CA . ARG A 1 206 ? -4.250 3.083 16.292 1.00 96.44 206 ARG A CA 1
ATOM 1616 C C . ARG A 1 206 ? -3.396 3.302 15.047 1.00 96.44 206 ARG A C 1
ATOM 1618 O O . ARG A 1 206 ? -3.237 2.381 14.255 1.00 96.44 206 ARG A O 1
ATOM 1625 N N . LEU A 1 207 ? -2.860 4.511 14.891 1.00 96.31 207 LEU A N 1
ATOM 1626 C CA . LEU A 1 207 ? -2.102 4.907 13.706 1.00 96.31 207 LEU A CA 1
ATOM 1627 C C . LEU A 1 207 ? -0.654 4.408 13.726 1.00 96.31 207 LEU A C 1
ATOM 1629 O O . LEU A 1 207 ? -0.104 4.162 12.661 1.00 96.31 207 LEU A O 1
ATOM 1633 N N . THR A 1 208 ? -0.044 4.214 14.898 1.00 96.69 208 THR A N 1
ATOM 1634 C CA . THR A 1 208 ? 1.348 3.746 15.007 1.00 96.69 208 THR A CA 1
ATOM 1635 C C . THR A 1 208 ? 1.493 2.226 15.015 1.00 96.69 208 THR A C 1
ATOM 1637 O O . THR A 1 208 ? 2.595 1.735 14.788 1.00 96.69 208 THR A O 1
ATOM 1640 N N . THR A 1 209 ? 0.411 1.465 15.218 1.00 96.62 209 THR A N 1
ATOM 1641 C CA . THR A 1 209 ? 0.461 -0.011 15.235 1.00 96.62 209 THR A CA 1
ATOM 1642 C C . THR A 1 209 ? 0.953 -0.591 13.905 1.00 96.62 209 THR A C 1
ATOM 1644 O O . THR A 1 209 ? 1.855 -1.424 13.902 1.00 96.62 209 THR A O 1
ATOM 1647 N N . GLY A 1 210 ? 0.390 -0.146 12.777 1.00 95.94 210 GLY A N 1
ATOM 1648 C CA . GLY A 1 210 ? 0.805 -0.595 11.443 1.00 95.94 210 GLY A CA 1
ATOM 1649 C C . GLY A 1 210 ? 2.265 -0.263 11.119 1.00 95.94 210 GLY A C 1
ATOM 1650 O O . GLY A 1 210 ? 3.034 -1.188 10.862 1.00 95.94 210 GLY A O 1
ATOM 1651 N N . PRO A 1 211 ? 2.682 1.017 11.200 1.00 95.38 211 PRO A N 1
ATOM 1652 C CA . PRO A 1 211 ? 4.077 1.417 11.022 1.00 95.38 211 PRO A CA 1
ATOM 1653 C C . PRO A 1 211 ? 5.040 0.673 11.950 1.00 95.38 211 PRO A C 1
ATOM 1655 O O . PRO A 1 211 ? 6.098 0.238 11.510 1.00 95.38 211 PRO A O 1
ATOM 1658 N N . GLY A 1 212 ? 4.666 0.476 13.219 1.00 96.19 212 GLY A N 1
ATOM 1659 C CA . GLY A 1 212 ? 5.479 -0.258 14.188 1.00 96.19 212 GLY A CA 1
ATOM 1660 C C . GLY A 1 212 ? 5.670 -1.728 13.810 1.00 96.19 212 GLY A C 1
ATOM 1661 O O . GLY A 1 212 ? 6.788 -2.233 13.883 1.00 96.19 212 GLY A O 1
ATOM 1662 N N . LEU A 1 213 ? 4.608 -2.405 13.356 1.00 94.94 213 LEU A N 1
ATOM 1663 C CA . LEU A 1 213 ? 4.704 -3.779 12.856 1.00 94.94 213 LEU A CA 1
ATOM 1664 C C . LEU A 1 213 ? 5.538 -3.853 11.571 1.00 94.94 213 LEU A C 1
ATOM 1666 O O . LEU A 1 213 ? 6.381 -4.736 11.452 1.00 94.94 213 LEU A O 1
ATOM 1670 N N . SER A 1 214 ? 5.343 -2.919 10.636 1.00 93.00 214 SER A N 1
ATOM 1671 C CA . SER A 1 214 ? 6.130 -2.876 9.402 1.00 93.00 214 SER A CA 1
ATOM 1672 C C . SER A 1 214 ? 7.613 -2.659 9.689 1.00 93.00 214 SER A C 1
ATOM 1674 O O . SER A 1 214 ? 8.447 -3.364 9.137 1.00 93.00 214 SER A O 1
ATOM 1676 N N . LEU A 1 215 ? 7.947 -1.742 10.600 1.00 92.31 215 LEU A N 1
ATOM 1677 C CA . LEU A 1 215 ? 9.323 -1.516 11.033 1.00 92.31 215 LEU A CA 1
ATOM 1678 C C . LEU A 1 215 ? 9.924 -2.767 11.685 1.00 92.31 215 LEU A C 1
ATOM 1680 O O . LEU A 1 215 ? 11.087 -3.083 11.449 1.00 92.31 215 LEU A O 1
ATOM 1684 N N . ALA A 1 216 ? 9.142 -3.495 12.488 1.00 91.62 216 ALA A N 1
ATOM 1685 C CA . ALA A 1 216 ? 9.593 -4.743 13.093 1.00 91.62 216 ALA A CA 1
ATOM 1686 C C . ALA A 1 216 ? 9.896 -5.816 12.033 1.00 91.62 216 ALA A C 1
ATOM 1688 O O . ALA A 1 216 ? 10.906 -6.504 12.152 1.00 91.62 216 ALA A O 1
ATOM 1689 N N . ILE A 1 217 ? 9.074 -5.927 10.983 1.00 88.25 217 ILE A N 1
ATOM 1690 C CA . ILE A 1 217 ? 9.314 -6.840 9.853 1.00 88.25 217 ILE A CA 1
ATOM 1691 C C . ILE A 1 217 ? 10.608 -6.468 9.123 1.00 88.25 217 ILE A C 1
ATOM 1693 O O . ILE A 1 217 ? 11.481 -7.322 9.001 1.00 88.25 217 ILE A O 1
ATOM 1697 N N . GLU A 1 218 ? 10.765 -5.203 8.720 1.00 85.81 218 GLU A N 1
ATOM 1698 C CA . GLU A 1 218 ? 11.983 -4.701 8.060 1.00 85.81 218 GLU A CA 1
ATOM 1699 C C . GLU A 1 218 ? 13.231 -4.949 8.919 1.00 85.81 218 GLU A C 1
ATOM 1701 O O . GLU A 1 218 ? 14.269 -5.385 8.430 1.00 85.81 218 GLU A O 1
ATOM 1706 N N . THR A 1 219 ? 13.123 -4.737 10.235 1.00 86.38 219 THR A N 1
ATOM 1707 C CA . THR A 1 219 ? 14.224 -4.975 11.180 1.00 86.38 219 THR A CA 1
ATOM 1708 C C . THR A 1 219 ? 14.608 -6.453 11.237 1.00 86.38 219 THR A C 1
ATOM 1710 O O . THR A 1 219 ? 15.795 -6.774 11.262 1.00 86.38 219 THR A O 1
ATOM 1713 N N . VAL A 1 220 ? 13.627 -7.365 11.243 1.00 83.44 220 VAL A N 1
ATOM 1714 C CA . VAL A 1 220 ? 13.887 -8.813 11.199 1.00 83.44 220 VAL A CA 1
ATOM 1715 C C . VAL A 1 220 ? 14.532 -9.200 9.867 1.00 83.44 220 VAL A C 1
ATOM 1717 O O . VAL A 1 220 ? 15.540 -9.901 9.872 1.00 83.44 220 VAL A O 1
ATOM 1720 N N . GLN A 1 221 ? 14.017 -8.706 8.740 1.00 79.12 221 GLN A N 1
ATOM 1721 C CA . GLN A 1 221 ? 14.572 -8.990 7.412 1.00 79.12 221 GLN A CA 1
ATOM 1722 C C . GLN A 1 221 ? 16.015 -8.490 7.272 1.00 79.12 221 GLN A C 1
ATOM 1724 O O . GLN A 1 221 ? 16.881 -9.235 6.803 1.00 79.12 221 GLN A O 1
ATOM 1729 N N . TRP A 1 222 ? 16.285 -7.270 7.747 1.00 80.19 222 TRP A N 1
ATOM 1730 C CA . TRP A 1 222 ? 17.626 -6.693 7.816 1.00 80.19 222 TRP A CA 1
ATOM 1731 C C . TRP A 1 222 ? 18.562 -7.548 8.674 1.00 80.19 222 TRP A C 1
ATOM 1733 O O . TRP A 1 222 ? 19.633 -7.939 8.212 1.00 80.19 222 TRP A O 1
ATOM 1743 N N . ALA A 1 223 ? 18.138 -7.904 9.893 1.00 80.12 223 ALA A N 1
ATOM 1744 C CA . ALA A 1 223 ? 18.938 -8.704 10.819 1.00 80.12 223 ALA A CA 1
ATOM 1745 C C . ALA A 1 223 ? 19.250 -10.110 10.279 1.00 80.12 223 ALA A C 1
ATOM 1747 O O . ALA A 1 223 ? 20.311 -10.662 10.563 1.00 80.12 223 ALA A O 1
ATOM 1748 N N . MET A 1 224 ? 18.340 -10.694 9.496 1.00 73.25 224 MET A N 1
ATOM 1749 C CA . MET A 1 224 ? 18.527 -12.015 8.895 1.00 73.25 224 MET A CA 1
ATOM 1750 C C . MET A 1 224 ? 19.308 -11.984 7.574 1.00 73.25 224 MET A C 1
ATOM 1752 O O . MET A 1 224 ? 19.635 -13.051 7.053 1.00 73.25 224 MET A O 1
ATOM 1756 N N . ALA A 1 225 ? 19.601 -10.805 7.009 1.00 68.69 225 ALA A N 1
ATOM 1757 C CA . ALA A 1 225 ? 20.219 -10.668 5.686 1.00 68.69 225 ALA A CA 1
ATOM 1758 C C . ALA A 1 225 ? 19.532 -11.564 4.627 1.00 68.69 225 ALA A C 1
ATOM 1760 O O . ALA A 1 225 ? 20.192 -12.201 3.803 1.00 68.69 225 ALA A O 1
ATOM 1761 N N . ALA A 1 226 ? 18.201 -11.678 4.718 1.00 58.59 226 ALA A N 1
ATOM 1762 C CA . ALA A 1 226 ? 17.396 -12.704 4.055 1.00 58.59 226 ALA A CA 1
ATOM 1763 C C . ALA A 1 226 ? 16.955 -12.296 2.637 1.00 58.59 226 ALA A C 1
ATOM 1765 O O . ALA A 1 226 ? 15.774 -12.339 2.293 1.00 58.59 226 ALA A O 1
ATOM 1766 N N . GLY A 1 227 ? 17.911 -11.912 1.789 1.00 51.81 227 GLY A N 1
ATOM 1767 C CA . GLY A 1 227 ? 17.691 -11.775 0.349 1.00 51.81 227 GLY A CA 1
ATOM 1768 C C . GLY A 1 227 ? 16.972 -10.504 -0.127 1.00 51.81 227 GLY A C 1
ATOM 1769 O O . GLY A 1 227 ? 16.644 -10.435 -1.312 1.00 51.81 227 GLY A O 1
ATOM 1770 N N . ARG A 1 228 ? 16.730 -9.507 0.738 1.00 54.78 228 ARG A N 1
ATOM 1771 C CA . ARG A 1 228 ? 16.278 -8.148 0.366 1.00 54.78 228 ARG A CA 1
ATOM 1772 C C . ARG A 1 228 ? 16.961 -7.101 1.252 1.00 54.78 228 ARG A C 1
ATOM 1774 O O . ARG A 1 228 ? 17.167 -7.335 2.440 1.00 54.78 228 ARG A O 1
ATOM 1781 N N . THR A 1 229 ? 17.321 -5.961 0.666 1.00 57.56 229 THR A N 1
ATOM 1782 C CA . THR A 1 229 ? 17.669 -4.741 1.410 1.00 57.56 229 THR A CA 1
ATOM 1783 C C . THR A 1 229 ? 16.423 -4.223 2.117 1.00 57.56 229 THR A C 1
ATOM 1785 O O . THR A 1 229 ? 15.359 -4.220 1.500 1.00 57.56 229 THR A O 1
ATOM 1788 N N . ALA A 1 230 ? 16.551 -3.772 3.366 1.00 62.50 230 ALA A N 1
ATOM 1789 C CA . ALA A 1 230 ? 15.442 -3.113 4.052 1.00 62.50 230 ALA A CA 1
ATOM 1790 C C . ALA A 1 230 ? 15.043 -1.845 3.286 1.00 62.50 230 ALA A C 1
ATOM 1792 O O . ALA A 1 230 ? 15.923 -1.045 2.945 1.00 62.50 230 ALA A O 1
ATOM 1793 N N . ASP A 1 231 ? 13.753 -1.676 3.001 1.00 72.81 231 ASP A N 1
ATOM 1794 C CA . ASP A 1 231 ? 13.243 -0.629 2.111 1.00 72.81 231 ASP A CA 1
ATOM 1795 C C . ASP A 1 231 ? 12.190 0.237 2.813 1.00 72.81 231 ASP A C 1
ATOM 1797 O O . ASP A 1 231 ? 11.115 -0.214 3.218 1.00 72.81 231 ASP A O 1
ATOM 1801 N N . THR A 1 232 ? 12.478 1.533 2.940 1.00 79.06 232 THR A N 1
ATOM 1802 C CA . THR A 1 232 ? 11.542 2.478 3.557 1.00 79.06 232 THR A CA 1
ATOM 1803 C C . THR A 1 232 ? 10.270 2.699 2.731 1.00 79.06 232 THR A C 1
ATOM 1805 O O . THR A 1 232 ? 9.266 3.148 3.291 1.00 79.06 232 THR A O 1
ATOM 1808 N N . GLY A 1 233 ? 10.257 2.348 1.440 1.00 78.69 233 GLY A N 1
ATOM 1809 C CA . GLY A 1 233 ? 9.047 2.364 0.618 1.00 78.69 233 GLY A CA 1
ATOM 1810 C C . GLY A 1 233 ? 8.035 1.280 0.996 1.00 78.69 233 GLY A C 1
ATOM 1811 O O . GLY A 1 233 ? 6.834 1.560 1.043 1.00 78.69 233 GLY A O 1
ATOM 1812 N N . ASP A 1 234 ? 8.488 0.073 1.349 1.00 82.06 234 ASP A N 1
ATOM 1813 C CA . ASP A 1 234 ? 7.604 -1.002 1.826 1.00 82.06 234 ASP A CA 1
ATOM 1814 C C . ASP A 1 234 ? 6.942 -0.608 3.160 1.00 82.06 234 ASP A C 1
ATOM 1816 O O . ASP A 1 234 ? 5.733 -0.793 3.350 1.00 82.06 234 ASP A O 1
ATOM 1820 N N . LEU A 1 235 ? 7.684 0.082 4.035 1.00 87.69 235 LEU A N 1
ATOM 1821 C CA . LEU A 1 235 ? 7.142 0.674 5.260 1.00 87.69 235 LEU A CA 1
ATOM 1822 C C . LEU A 1 235 ? 6.019 1.681 4.982 1.00 87.69 235 LEU A C 1
ATOM 1824 O O . LEU A 1 235 ? 4.993 1.669 5.676 1.00 87.69 235 LEU A O 1
ATOM 1828 N N . LEU A 1 236 ? 6.179 2.545 3.976 1.00 89.81 236 LEU A N 1
ATOM 1829 C CA . LEU A 1 236 ? 5.163 3.532 3.609 1.00 89.81 236 LEU A CA 1
ATOM 1830 C C . LEU A 1 236 ? 3.888 2.860 3.078 1.00 89.81 236 LEU A C 1
ATOM 1832 O O . LEU A 1 236 ? 2.789 3.201 3.518 1.00 89.81 236 LEU A O 1
ATOM 1836 N N . VAL A 1 237 ? 4.020 1.876 2.188 1.00 90.31 237 VAL A N 1
ATOM 1837 C CA . VAL A 1 237 ? 2.884 1.138 1.606 1.00 90.31 237 VAL A CA 1
ATOM 1838 C C . VAL A 1 237 ? 2.078 0.412 2.689 1.00 90.31 237 VAL A C 1
ATOM 1840 O O . VAL A 1 237 ? 0.851 0.534 2.753 1.00 90.31 237 VAL A O 1
ATOM 1843 N N . ASN A 1 238 ? 2.764 -0.262 3.612 1.00 94.06 238 ASN A N 1
ATOM 1844 C CA . ASN A 1 238 ? 2.140 -0.932 4.754 1.00 94.06 238 ASN A CA 1
ATOM 1845 C C . ASN A 1 238 ? 1.459 0.063 5.708 1.00 94.06 238 ASN A C 1
ATOM 1847 O O . ASN A 1 238 ? 0.362 -0.184 6.224 1.00 94.06 238 ASN A O 1
ATOM 1851 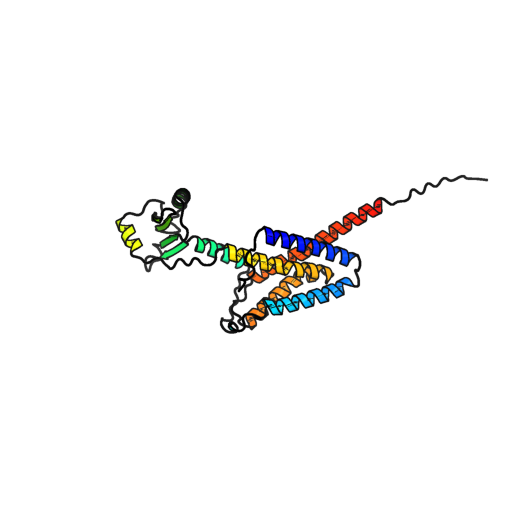N N . THR A 1 239 ? 2.075 1.230 5.909 1.00 95.06 239 THR A N 1
ATOM 1852 C CA . THR A 1 239 ? 1.500 2.327 6.698 1.00 95.06 239 THR A CA 1
ATOM 1853 C C . THR A 1 239 ? 0.184 2.817 6.096 1.00 95.06 239 THR A C 1
ATOM 1855 O O . THR A 1 239 ? -0.801 2.960 6.824 1.00 95.06 239 THR A O 1
ATOM 1858 N N . VAL A 1 240 ? 0.133 3.016 4.774 1.00 95.50 240 VAL A N 1
ATOM 1859 C CA . VAL A 1 240 ? -1.091 3.401 4.055 1.00 95.50 240 VAL A CA 1
ATOM 1860 C C . VAL A 1 240 ? -2.179 2.342 4.234 1.00 95.50 240 VAL A C 1
ATOM 1862 O O . VAL A 1 240 ? -3.300 2.682 4.615 1.00 95.50 240 VAL A O 1
ATOM 1865 N N . GLY A 1 241 ? -1.849 1.062 4.052 1.00 96.38 241 GLY A N 1
ATOM 1866 C CA . GLY A 1 241 ? -2.775 -0.051 4.282 1.00 96.38 241 GLY A CA 1
ATOM 1867 C C . GLY A 1 241 ? -3.398 -0.038 5.681 1.00 96.38 241 GLY A C 1
ATOM 1868 O O . GLY A 1 241 ? -4.622 -0.071 5.841 1.00 96.38 241 GLY A O 1
ATOM 1869 N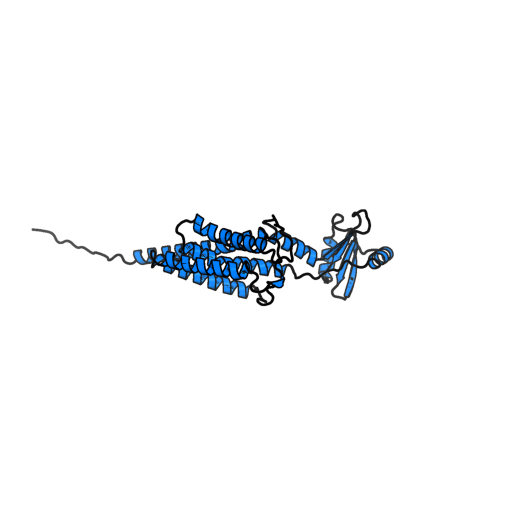 N . SER A 1 242 ? -2.567 0.106 6.715 1.00 97.56 242 SER A N 1
ATOM 1870 C CA . SER A 1 242 ? -3.042 0.195 8.099 1.00 97.56 242 SER A CA 1
ATOM 1871 C C . SER A 1 242 ? -3.910 1.433 8.333 1.00 97.56 242 SER A C 1
ATOM 1873 O O . SER A 1 242 ? -4.928 1.348 9.023 1.00 97.56 242 SER A O 1
ATOM 1875 N N . ALA A 1 243 ? -3.546 2.586 7.769 1.00 97.94 243 ALA A N 1
ATOM 1876 C CA . ALA A 1 243 ? -4.338 3.808 7.889 1.00 97.94 243 ALA A CA 1
ATOM 1877 C C . ALA A 1 243 ? -5.725 3.656 7.239 1.00 97.94 243 ALA A C 1
ATOM 1879 O O . ALA A 1 243 ? -6.723 4.071 7.833 1.00 97.94 243 ALA A O 1
ATOM 1880 N N . ILE A 1 244 ? -5.808 2.990 6.080 1.00 98.12 244 ILE A N 1
ATOM 1881 C CA . ILE A 1 244 ? -7.075 2.659 5.410 1.00 98.12 244 ILE A CA 1
ATOM 1882 C C . ILE A 1 244 ? -7.966 1.817 6.335 1.00 98.12 244 ILE A C 1
ATOM 1884 O O . ILE A 1 244 ? -9.129 2.161 6.539 1.00 98.12 244 ILE A O 1
ATOM 1888 N N . GLY A 1 245 ? -7.432 0.772 6.974 1.00 97.81 245 GLY A N 1
ATOM 1889 C CA . GLY A 1 245 ? -8.205 -0.066 7.903 1.00 97.81 245 GLY A CA 1
ATOM 1890 C C . GLY A 1 245 ? -8.755 0.689 9.119 1.00 97.81 245 GLY A C 1
ATOM 1891 O O . GLY A 1 245 ? -9.917 0.506 9.511 1.00 97.81 245 GLY A O 1
ATOM 1892 N N . VAL A 1 246 ? -7.947 1.590 9.688 1.00 98.12 246 VAL A N 1
ATOM 1893 C CA . VAL A 1 246 ? -8.382 2.497 10.763 1.00 98.12 246 VAL A CA 1
ATOM 1894 C C . VAL A 1 246 ? -9.511 3.407 10.268 1.00 98.12 246 VAL A C 1
ATOM 1896 O O . VAL A 1 246 ? -10.540 3.522 10.939 1.00 98.12 246 VAL A O 1
ATOM 1899 N N . ALA A 1 247 ? -9.353 4.017 9.090 1.00 98.00 247 ALA A N 1
ATOM 1900 C CA . ALA A 1 247 ? -10.342 4.915 8.497 1.00 98.00 247 ALA A CA 1
ATOM 1901 C C . ALA A 1 247 ? -11.668 4.202 8.185 1.00 98.00 247 ALA A C 1
ATOM 1903 O O . ALA A 1 247 ? -12.730 4.709 8.548 1.00 98.00 247 ALA A O 1
ATOM 1904 N N . MET A 1 248 ? -11.623 2.999 7.605 1.00 98.00 248 MET A N 1
ATOM 1905 C CA . MET A 1 248 ? -12.806 2.176 7.321 1.00 98.00 248 MET A CA 1
ATOM 1906 C C . MET A 1 248 ? -13.605 1.881 8.595 1.00 98.00 248 MET A C 1
ATOM 1908 O O . MET A 1 248 ? -14.826 2.038 8.626 1.00 98.00 248 MET A O 1
ATOM 1912 N N . THR A 1 249 ? -12.919 1.503 9.676 1.00 97.44 249 THR A N 1
ATOM 1913 C CA . THR A 1 249 ? -13.573 1.166 10.951 1.00 97.44 249 THR A CA 1
ATOM 1914 C C . THR A 1 249 ? -14.110 2.407 11.662 1.00 97.44 249 THR A C 1
ATOM 1916 O O . THR A 1 249 ? -15.195 2.370 12.254 1.00 97.44 249 THR A O 1
ATOM 1919 N N . ALA A 1 250 ? -13.392 3.531 11.577 1.00 96.62 250 ALA A N 1
ATOM 1920 C CA . ALA A 1 250 ? -13.853 4.820 12.079 1.00 96.62 250 ALA A CA 1
ATOM 1921 C C . ALA A 1 250 ? -15.129 5.269 11.354 1.00 96.62 250 ALA A C 1
ATOM 1923 O O . ALA A 1 250 ? -16.125 5.583 12.007 1.00 96.62 250 ALA A O 1
ATOM 1924 N N . PHE A 1 251 ? -15.127 5.221 10.021 1.00 97.06 251 PHE A N 1
ATOM 1925 C CA . PHE A 1 251 ? -16.276 5.566 9.191 1.00 97.06 251 PHE A CA 1
ATOM 1926 C C . PHE A 1 251 ? -17.483 4.667 9.494 1.00 97.06 251 PHE A C 1
ATOM 1928 O O . PHE A 1 251 ? -18.565 5.168 9.797 1.00 97.06 251 PHE A O 1
ATOM 1935 N N . ALA A 1 252 ? -17.288 3.347 9.556 1.00 96.00 252 ALA A N 1
ATOM 1936 C CA . ALA A 1 252 ? -18.343 2.411 9.944 1.00 96.00 252 ALA A CA 1
ATOM 1937 C C . ALA A 1 252 ? -18.917 2.711 11.343 1.00 96.00 252 ALA A C 1
ATOM 1939 O O . ALA A 1 252 ? -20.133 2.672 11.552 1.00 96.00 252 ALA A O 1
ATOM 1940 N N . SER A 1 253 ? -18.056 3.056 12.306 1.00 93.81 253 SER A N 1
ATOM 1941 C CA . SER A 1 253 ? -18.468 3.418 13.669 1.00 93.81 253 SER A CA 1
ATOM 1942 C C . SER A 1 253 ? -19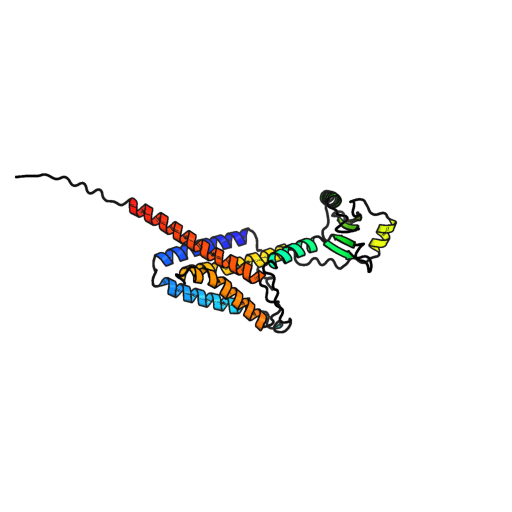.310 4.696 13.710 1.00 93.81 253 SER A C 1
ATOM 1944 O O . SER A 1 253 ? -20.248 4.776 14.511 1.00 93.81 253 SER A O 1
ATOM 1946 N N . LEU A 1 254 ? -18.986 5.674 12.855 1.00 94.44 254 LEU A N 1
ATOM 1947 C CA . LEU A 1 254 ? -19.747 6.912 12.689 1.00 94.44 254 LEU A CA 1
ATOM 1948 C C . LEU A 1 254 ? -21.128 6.622 12.096 1.00 94.44 254 LEU A C 1
ATOM 1950 O O . LEU A 1 254 ? -22.128 6.972 12.722 1.00 94.44 254 LEU A O 1
ATOM 1954 N N . CYS A 1 255 ? -21.201 5.910 10.965 1.00 93.69 255 CYS A N 1
ATOM 1955 C CA . CYS A 1 255 ? -22.465 5.543 10.317 1.00 93.69 255 CYS A CA 1
ATOM 1956 C C . CYS A 1 255 ? -23.405 4.803 11.280 1.00 93.69 255 CYS A C 1
ATOM 1958 O O . CYS A 1 255 ? -24.558 5.193 11.450 1.00 93.69 255 CYS A O 1
ATOM 1960 N N . LEU A 1 256 ? -22.900 3.792 11.998 1.00 91.50 256 LEU A N 1
ATOM 1961 C CA . LEU A 1 256 ? -23.682 3.059 13.002 1.00 91.50 256 LEU A CA 1
ATOM 1962 C C . LEU A 1 256 ? -24.180 3.951 14.154 1.00 91.50 256 LEU A C 1
ATOM 1964 O O . LEU A 1 256 ? -25.210 3.658 14.760 1.00 91.50 256 LEU A O 1
ATOM 1968 N N . GLY A 1 257 ? -23.452 5.021 14.483 1.00 86.12 257 GLY A N 1
ATOM 1969 C CA . GLY A 1 257 ? -23.863 6.008 15.478 1.00 86.12 257 GLY A CA 1
ATOM 1970 C C . GLY A 1 257 ? -25.012 6.903 15.008 1.00 86.12 257 GLY A C 1
ATOM 1971 O O . GLY A 1 257 ? -25.895 7.203 15.813 1.00 86.12 257 GLY A O 1
ATOM 1972 N N . PHE A 1 258 ? -25.021 7.295 13.731 1.00 81.06 258 PHE A N 1
ATOM 1973 C CA . PHE A 1 258 ? -26.088 8.107 13.136 1.00 81.06 258 PHE A CA 1
ATOM 1974 C C . PHE A 1 258 ? -27.416 7.343 13.072 1.00 81.06 258 PHE A C 1
ATOM 1976 O O . PHE A 1 258 ? -28.402 7.800 13.649 1.00 81.06 258 PHE A O 1
ATOM 1983 N N . PHE A 1 259 ? -27.420 6.130 12.511 1.00 74.56 259 PHE A N 1
ATOM 1984 C CA . PHE A 1 259 ? -28.647 5.331 12.362 1.00 74.56 259 PHE A CA 1
ATOM 1985 C C . PHE A 1 259 ? -29.325 4.980 13.698 1.00 74.56 259 PHE A C 1
ATOM 1987 O O . PHE A 1 259 ? -30.544 4.846 13.771 1.00 74.56 259 PHE A O 1
ATOM 1994 N N . HIS A 1 260 ? -28.560 4.854 14.788 1.00 67.88 260 HIS A N 1
ATOM 1995 C CA . HIS A 1 260 ? -29.133 4.569 16.108 1.00 67.88 260 HIS A CA 1
ATOM 1996 C C . HIS A 1 260 ? -29.808 5.796 16.746 1.00 67.88 260 HIS A C 1
ATOM 1998 O O . HIS A 1 260 ? -30.769 5.650 17.500 1.00 67.88 260 HIS A O 1
ATOM 2004 N N . ARG A 1 261 ? -29.319 7.010 16.454 1.00 62.00 261 ARG A N 1
ATOM 2005 C CA . ARG A 1 261 ? -29.895 8.258 16.983 1.00 62.00 261 ARG A CA 1
ATOM 2006 C C . ARG A 1 261 ? -31.223 8.612 16.320 1.00 62.00 261 ARG A C 1
ATOM 2008 O O . ARG A 1 261 ? -32.076 9.190 16.985 1.00 62.00 261 ARG A O 1
ATOM 2015 N N . GLU A 1 262 ? -31.406 8.263 15.052 1.00 61.34 262 GLU A N 1
ATOM 2016 C CA . GLU A 1 262 ? -32.662 8.499 14.329 1.00 61.34 262 GLU A CA 1
ATOM 2017 C C . GLU A 1 262 ? -33.778 7.559 14.800 1.00 61.34 262 GLU A C 1
ATOM 2019 O O . GLU A 1 262 ? -34.875 8.024 15.100 1.00 61.34 262 GLU A O 1
ATOM 2024 N N . GLY A 1 263 ? -33.483 6.269 15.003 1.00 55.97 263 GLY A N 1
ATOM 2025 C CA . GLY A 1 263 ? -34.465 5.310 15.531 1.00 55.97 263 GLY A CA 1
ATOM 2026 C C . GLY A 1 263 ? -34.974 5.655 16.938 1.00 55.97 263 GLY A C 1
ATOM 2027 O O . GLY A 1 263 ? -36.148 5.457 17.236 1.00 55.97 263 GLY A O 1
ATOM 2028 N N . ALA A 1 264 ? -34.125 6.242 17.790 1.00 58.44 264 ALA A N 1
ATOM 2029 C CA . ALA A 1 264 ? -34.517 6.679 19.132 1.00 58.44 264 ALA A CA 1
ATOM 2030 C C . ALA A 1 264 ? -35.430 7.924 19.137 1.00 58.44 264 ALA A C 1
ATOM 2032 O O . ALA A 1 264 ? -36.159 8.138 20.101 1.00 58.44 264 ALA A O 1
ATOM 2033 N N . ARG A 1 265 ? -35.420 8.743 18.074 1.00 56.31 265 ARG A N 1
ATOM 2034 C CA . ARG A 1 265 ? -36.258 9.954 17.965 1.00 56.31 265 ARG A CA 1
ATOM 2035 C C . ARG A 1 265 ? -37.694 9.675 17.500 1.00 56.31 265 ARG A C 1
ATOM 2037 O O . ARG A 1 265 ? -38.537 10.553 17.634 1.00 56.31 265 ARG A O 1
ATOM 2044 N N . HIS A 1 266 ? -37.994 8.485 16.976 1.00 54.75 266 HIS A N 1
ATOM 2045 C CA . HIS A 1 266 ? -39.349 8.095 16.541 1.00 54.75 266 HIS A CA 1
ATOM 2046 C C . HIS A 1 266 ? -40.175 7.352 17.607 1.00 54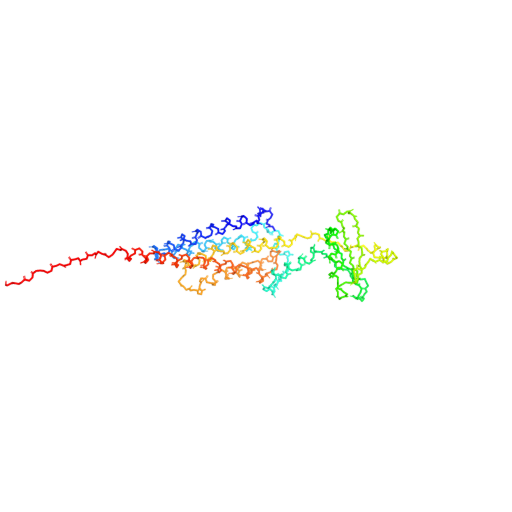.75 266 HIS A C 1
ATOM 2048 O O . HIS A 1 266 ? -41.349 7.063 17.388 1.00 54.75 266 HIS A O 1
ATOM 2054 N N . HIS A 1 267 ? -39.610 7.089 18.786 1.00 50.03 267 HIS A N 1
ATOM 2055 C CA . HIS A 1 267 ? -40.334 6.550 19.941 1.00 50.03 267 HIS A CA 1
ATOM 2056 C C . HIS A 1 267 ? -40.338 7.557 21.095 1.00 50.03 267 HIS A C 1
ATOM 2058 O O . HIS A 1 267 ? -39.731 7.343 22.140 1.00 50.03 267 HIS A O 1
ATOM 2064 N N . SER A 1 268 ? -41.048 8.671 20.914 1.00 50.75 268 SER A N 1
ATOM 2065 C CA . SER A 1 268 ? -41.569 9.446 22.043 1.00 50.75 268 SER A CA 1
ATOM 2066 C C . SER A 1 268 ? -43.061 9.131 22.181 1.00 50.75 268 SER A C 1
ATOM 2068 O O . SER A 1 268 ? -43.799 9.342 21.218 1.00 50.75 268 SER A O 1
ATOM 2070 N N . PRO A 1 269 ? -43.524 8.591 23.324 1.00 55.00 269 PRO A N 1
ATOM 2071 C CA . PRO A 1 269 ? -44.941 8.370 23.542 1.00 55.00 269 PRO A CA 1
ATOM 2072 C C . PRO A 1 269 ? -45.621 9.727 23.719 1.00 55.00 269 PRO A C 1
ATOM 2074 O O . PRO A 1 269 ? -45.171 10.565 24.501 1.00 55.00 269 PRO A O 1
ATOM 2077 N N . VAL A 1 270 ? -46.707 9.937 22.979 1.00 53.62 270 VAL A N 1
ATOM 2078 C CA . VAL A 1 270 ? -47.656 11.023 23.220 1.00 53.62 270 VAL A CA 1
ATOM 2079 C C . VAL A 1 270 ? -48.253 10.790 24.609 1.00 53.62 270 VAL A C 1
ATOM 2081 O O . VAL A 1 270 ? -49.123 9.940 24.778 1.00 53.62 270 VAL A O 1
ATOM 2084 N N . ILE A 1 271 ? -47.759 11.507 25.619 1.00 57.81 271 ILE A N 1
ATOM 2085 C CA . ILE A 1 271 ? -48.488 11.684 26.876 1.00 57.81 271 ILE A CA 1
ATOM 2086 C C . ILE A 1 271 ? -49.501 12.794 26.607 1.00 57.81 271 ILE A C 1
ATOM 2088 O O . ILE A 1 271 ? -49.175 13.976 26.689 1.00 57.81 271 ILE A O 1
ATOM 2092 N N . ALA A 1 272 ? -50.718 12.404 26.234 1.00 52.22 272 ALA A N 1
ATOM 2093 C CA . ALA A 1 272 ? -51.876 13.274 26.352 1.00 52.22 272 ALA A CA 1
ATOM 2094 C C . ALA A 1 272 ? -52.318 13.226 27.818 1.00 52.22 272 ALA A C 1
ATOM 2096 O O . ALA A 1 272 ? -52.937 12.260 28.262 1.00 52.22 272 ALA A O 1
ATOM 2097 N N . GLY A 1 273 ? -51.906 14.233 28.583 1.00 58.88 273 GLY A N 1
ATOM 2098 C CA . GLY A 1 273 ? -52.616 14.606 29.795 1.00 58.88 273 GLY A CA 1
ATOM 2099 C C . GLY A 1 273 ? -53.854 15.400 29.399 1.00 58.88 273 GLY A C 1
ATOM 2100 O O . GLY A 1 273 ? -53.766 16.269 28.535 1.00 58.88 273 GLY A O 1
ATOM 2101 N N . GLU A 1 274 ? -54.978 15.122 30.044 1.00 51.94 274 GLU A N 1
ATOM 2102 C CA . GLU A 1 274 ? -56.037 16.111 30.187 1.00 51.94 274 GLU A CA 1
ATOM 2103 C C . GLU A 1 274 ? -56.474 16.133 31.649 1.00 51.94 274 GLU A C 1
ATOM 2105 O O . GLU A 1 274 ? -56.926 15.136 32.216 1.00 51.94 274 GLU A O 1
ATOM 2110 N N . ASP A 1 275 ? -56.227 17.295 32.245 1.00 63.16 275 ASP A N 1
ATOM 2111 C CA . ASP A 1 275 ? -56.726 17.747 33.529 1.00 63.16 275 ASP A CA 1
ATOM 2112 C C . ASP A 1 275 ? -58.259 17.782 33.540 1.00 63.16 275 ASP A C 1
ATOM 2114 O O . ASP A 1 275 ? -58.896 18.235 32.590 1.00 63.16 275 ASP A O 1
ATOM 2118 N N . SER A 1 276 ? -58.850 17.470 34.690 1.00 49.91 276 SER A N 1
ATOM 2119 C CA . SER A 1 276 ? -60.119 18.081 35.088 1.00 49.91 276 SER A CA 1
ATOM 2120 C C . SER A 1 276 ? -60.074 18.431 36.579 1.00 49.91 276 SER A C 1
ATOM 2122 O O . SER A 1 276 ? -60.170 17.559 37.442 1.00 49.91 276 SER A O 1
ATOM 2124 N N . LEU A 1 277 ? -59.867 19.731 36.825 1.00 54.41 277 LEU A N 1
ATOM 2125 C CA . LEU A 1 277 ? -60.006 20.506 38.072 1.00 54.41 277 LEU A CA 1
ATOM 2126 C C . LEU A 1 277 ? -61.493 20.554 38.550 1.00 54.41 277 LEU A C 1
ATOM 2128 O O . LEU A 1 277 ? -62.351 19.959 37.903 1.00 54.41 277 LEU A O 1
ATOM 2132 N N . PRO A 1 278 ? -61.888 21.443 39.487 1.00 65.31 278 PRO A N 1
ATOM 2133 C CA . PRO A 1 278 ? -61.721 21.432 40.948 1.00 65.31 278 PRO A CA 1
ATOM 2134 C C . PRO A 1 278 ? -63.089 21.418 41.691 1.00 65.31 278 PRO A C 1
ATOM 2136 O O . PRO A 1 278 ? -64.092 21.782 41.091 1.00 65.31 278 PRO A O 1
ATOM 2139 N N . VAL A 1 279 ? -63.125 21.056 42.985 1.00 48.69 279 VAL A N 1
ATOM 2140 C CA . VAL A 1 279 ? -63.782 21.722 44.154 1.00 48.69 279 VAL A CA 1
ATOM 2141 C C . VAL A 1 279 ? -63.365 20.946 45.403 1.00 48.69 279 VAL A C 1
ATOM 2143 O O . VAL A 1 279 ? -63.500 19.703 45.389 1.00 48.69 279 VAL A O 1
#

Sequence (279 aa):
MWQVLFYVTPITVGIALVILGVSAVVVARWNRRSPRLFPREARWLLGTAAAMYLLILGGPLLGWDKVGTTGWGITWNPLSAYEELRQRTLASEGAYLALGPSAEETVYYGARELSPEELEQARREVDPGDAAYYRYPTTDGRIVWIDAYGHDVDLDKRAELEAVPPPPVRTEPSAGLIVEEKIVNALLFVPIGILAFAAFSSWWARLTTGPGLSLAIETVQWAMAAGRTADTGDLLVNTVGSAIGVAMTAFASLCLGFFHREGARHHSPVIAGEDSLPV

pLDDT: mean 79.73, std 15.75, range [36.5, 98.12]